Protein AF-A0A3M1PL22-F1 (afdb_monomer_lite)

Structure (mmCIF, N/CA/C/O backbone):
data_AF-A0A3M1PL22-F1
#
_entry.id   AF-A0A3M1PL22-F1
#
loop_
_atom_site.group_PDB
_atom_site.id
_atom_site.type_symbol
_atom_site.label_atom_id
_atom_site.label_alt_id
_atom_site.label_comp_id
_atom_site.label_asym_id
_atom_site.label_entity_id
_atom_site.label_seq_id
_atom_site.pdbx_PDB_ins_code
_atom_site.Cartn_x
_atom_site.Cartn_y
_atom_site.Cartn_z
_atom_site.occupancy
_atom_site.B_iso_or_equiv
_atom_site.auth_seq_id
_atom_site.auth_comp_id
_atom_site.auth_asym_id
_atom_site.auth_atom_id
_atom_site.pdbx_PDB_model_num
ATOM 1 N N . MET A 1 1 ? 8.483 6.549 -5.982 1.00 61.88 1 MET A N 1
ATOM 2 C CA . MET A 1 1 ? 7.808 7.673 -5.264 1.00 61.88 1 MET A CA 1
ATOM 3 C C . MET A 1 1 ? 6.467 7.916 -5.950 1.00 61.88 1 MET A C 1
ATOM 5 O O . MET A 1 1 ? 6.370 7.617 -7.126 1.00 61.88 1 MET A O 1
ATOM 9 N N . PHE A 1 2 ? 5.425 8.411 -5.292 1.00 72.69 2 PHE A N 1
ATOM 10 C CA . PHE A 1 2 ? 4.145 8.693 -5.959 1.00 72.69 2 PHE A CA 1
ATOM 11 C C . PHE A 1 2 ? 3.483 9.915 -5.328 1.00 72.69 2 PHE A C 1
ATOM 13 O O . PHE A 1 2 ? 3.839 10.319 -4.219 1.00 72.69 2 PHE A O 1
ATOM 20 N N . PHE A 1 3 ? 2.551 10.507 -6.063 1.00 75.19 3 PHE A N 1
ATOM 21 C CA . PHE A 1 3 ? 1.825 11.698 -5.653 1.00 75.19 3 PHE A CA 1
ATOM 22 C C . PHE A 1 3 ? 0.330 11.452 -5.827 1.00 75.19 3 PHE A C 1
ATOM 24 O O . PHE A 1 3 ? -0.098 11.018 -6.896 1.00 75.19 3 PHE A O 1
ATOM 31 N N . ILE A 1 4 ? -0.455 11.739 -4.789 1.00 80.56 4 ILE A N 1
ATOM 32 C CA . ILE A 1 4 ? -1.914 11.811 -4.900 1.00 80.56 4 ILE A CA 1
ATOM 33 C C . ILE A 1 4 ? -2.276 13.201 -5.413 1.00 80.56 4 ILE A C 1
ATOM 35 O O . ILE A 1 4 ? -1.816 14.215 -4.877 1.00 80.56 4 ILE A O 1
ATOM 39 N N . GLU A 1 5 ? -3.063 13.239 -6.482 1.00 82.69 5 GLU A N 1
ATOM 40 C CA . GLU A 1 5 ? -3.563 14.474 -7.088 1.00 82.69 5 GLU A CA 1
ATOM 41 C C . GLU A 1 5 ? -4.897 14.855 -6.436 1.00 82.69 5 GLU A C 1
ATOM 43 O O . GLU A 1 5 ? -5.078 15.994 -5.993 1.00 82.69 5 GLU A O 1
ATOM 48 N N . LYS A 1 6 ? -5.789 13.871 -6.299 1.00 89.31 6 LYS A N 1
ATOM 49 C CA . LYS A 1 6 ? -7.115 14.019 -5.706 1.00 89.31 6 LYS A CA 1
ATOM 50 C C . LYS A 1 6 ? -7.509 12.730 -4.999 1.00 89.31 6 LYS A C 1
ATOM 52 O O . LYS A 1 6 ? -7.192 11.636 -5.449 1.00 89.31 6 LYS A O 1
ATOM 57 N N . ALA A 1 7 ? -8.217 12.855 -3.887 1.00 90.81 7 ALA A N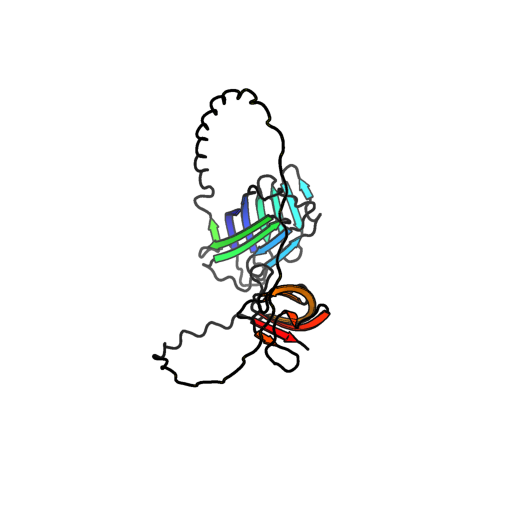 1
ATOM 58 C CA . ALA A 1 7 ? -8.859 11.719 -3.254 1.00 90.81 7 ALA A CA 1
ATOM 59 C C . ALA A 1 7 ? -10.174 12.134 -2.602 1.00 90.81 7 ALA A C 1
ATOM 61 O O . ALA A 1 7 ? -10.363 13.277 -2.173 1.00 90.81 7 ALA A O 1
ATOM 62 N N . ARG A 1 8 ? -11.087 11.177 -2.496 1.00 91.44 8 ARG A N 1
ATOM 63 C CA . ARG A 1 8 ? -12.372 11.340 -1.834 1.00 91.44 8 ARG A CA 1
ATOM 64 C C . ARG A 1 8 ? -12.710 10.090 -1.044 1.00 91.44 8 ARG A C 1
ATOM 66 O O . ARG A 1 8 ? -12.482 8.980 -1.507 1.00 91.44 8 ARG A O 1
ATOM 73 N N . VAL A 1 9 ? -13.315 10.276 0.118 1.00 88.50 9 VAL A N 1
ATOM 74 C CA . VAL A 1 9 ? -13.939 9.220 0.904 1.00 88.50 9 VAL A CA 1
ATOM 75 C C . VAL A 1 9 ? -15.340 9.662 1.301 1.00 88.50 9 VAL A C 1
ATOM 77 O O . VAL A 1 9 ? -15.554 10.802 1.710 1.00 88.50 9 VAL A O 1
ATOM 80 N N . GLU A 1 10 ? -16.312 8.767 1.174 1.00 86.12 10 GLU A N 1
ATOM 81 C CA . GLU A 1 10 ? -17.653 8.978 1.705 1.00 86.12 10 GLU A CA 1
ATOM 82 C C . GLU A 1 10 ? -17.987 7.876 2.693 1.00 86.12 10 GLU A C 1
ATOM 84 O O . GLU A 1 10 ? -18.031 6.692 2.358 1.00 86.12 10 GLU A O 1
ATOM 89 N N . LEU A 1 11 ? -18.213 8.299 3.932 1.00 77.81 11 LEU A N 1
ATOM 90 C CA . LEU A 1 11 ? -18.501 7.430 5.057 1.00 77.81 11 LEU A CA 1
ATOM 91 C C . LEU A 1 11 ? -19.997 7.519 5.353 1.00 77.81 11 LEU A C 1
ATOM 93 O O . LEU A 1 11 ? -20.403 8.204 6.296 1.00 77.81 11 LEU A O 1
ATOM 97 N N . ASP A 1 12 ? -20.827 6.874 4.530 1.00 71.69 12 ASP A N 1
ATOM 98 C CA . ASP A 1 12 ? -22.222 6.682 4.918 1.00 71.69 12 ASP A CA 1
ATOM 99 C C . ASP A 1 12 ? -22.269 5.709 6.106 1.00 71.69 12 ASP A C 1
ATOM 101 O O . ASP A 1 12 ? -21.659 4.632 6.104 1.00 71.69 12 ASP A O 1
ATOM 105 N N . ARG A 1 13 ? -22.910 6.147 7.191 1.00 60.84 13 ARG A N 1
ATOM 106 C CA . ARG A 1 13 ? -22.974 5.387 8.446 1.00 60.84 13 ARG A CA 1
ATOM 107 C C . ARG A 1 13 ? -24.087 4.352 8.428 1.00 60.84 13 ARG A C 1
ATOM 109 O O . ARG A 1 13 ? -24.073 3.459 9.274 1.00 60.84 13 ARG A O 1
ATOM 116 N N . ASP A 1 14 ? -24.992 4.443 7.463 1.00 55.28 14 ASP A N 1
ATOM 117 C CA . ASP A 1 14 ? -26.066 3.491 7.287 1.00 55.28 14 ASP A CA 1
ATOM 118 C C . ASP A 1 14 ? -25.716 2.546 6.117 1.00 55.28 14 ASP A C 1
ATOM 120 O O . ASP A 1 14 ? -25.502 2.967 4.989 1.00 55.28 14 ASP A O 1
ATOM 124 N N . LEU A 1 15 ? -25.662 1.239 6.404 1.00 56.22 15 LEU A N 1
ATOM 125 C CA . LEU A 1 15 ? -25.757 0.117 5.445 1.00 56.22 15 LEU A CA 1
ATOM 126 C C . LEU A 1 15 ? -24.521 -0.354 4.650 1.00 56.22 15 LEU A C 1
ATOM 128 O O . LEU A 1 15 ? -24.644 -1.362 3.961 1.00 56.22 15 LEU A O 1
ATOM 132 N N . GLY A 1 16 ? -23.329 0.218 4.831 1.00 60.47 16 GLY A N 1
ATOM 133 C CA . GLY A 1 16 ? -22.121 -0.308 4.167 1.00 60.47 16 GLY A CA 1
ATOM 134 C C . GLY A 1 16 ? -21.950 0.152 2.717 1.00 60.47 16 GLY A C 1
ATOM 135 O O . GLY A 1 16 ? -21.226 -0.484 1.965 1.00 60.47 16 GLY A O 1
ATOM 136 N N . ASP A 1 17 ? -22.560 1.279 2.349 1.00 71.62 17 ASP A N 1
ATOM 137 C CA . ASP A 1 17 ? -22.399 1.939 1.043 1.00 71.62 17 ASP A CA 1
ATOM 138 C C . ASP A 1 17 ? -21.204 2.918 1.035 1.00 71.62 17 ASP A C 1
ATOM 140 O O . ASP A 1 17 ? -21.203 3.943 0.348 1.00 71.62 17 ASP A O 1
ATOM 144 N N . GLN A 1 18 ? -20.172 2.647 1.841 1.00 85.75 18 GLN A N 1
ATOM 145 C CA . GLN A 1 18 ? -19.013 3.535 1.928 1.00 85.75 18 GLN A CA 1
ATOM 146 C C . GLN A 1 18 ? -18.162 3.399 0.675 1.00 85.75 18 GLN A C 1
ATOM 148 O O . GLN A 1 18 ? -18.034 2.309 0.107 1.00 85.75 18 GLN A O 1
ATOM 153 N N . ARG A 1 19 ? -17.559 4.512 0.258 1.00 90.69 19 ARG A N 1
ATOM 154 C CA . ARG A 1 19 ? -16.733 4.548 -0.946 1.00 90.69 19 ARG A CA 1
ATOM 155 C C . ARG A 1 19 ? -15.476 5.370 -0.779 1.00 90.69 19 ARG A C 1
ATOM 157 O O . ARG A 1 19 ? -15.451 6.325 -0.002 1.00 90.69 19 ARG A O 1
ATOM 164 N N . PHE A 1 20 ? -14.468 5.029 -1.566 1.00 92.56 20 PHE A N 1
ATOM 165 C CA . PHE A 1 20 ? -13.296 5.859 -1.764 1.00 92.56 20 PHE A CA 1
ATOM 166 C C . PHE A 1 20 ? -12.948 5.949 -3.248 1.00 92.56 20 PHE A C 1
ATOM 168 O O . PHE A 1 20 ? -13.216 5.035 -4.024 1.00 92.56 20 PHE A O 1
ATOM 175 N N . GLU A 1 21 ? -12.330 7.061 -3.609 1.00 95.69 21 GLU A N 1
ATOM 176 C CA . GLU A 1 21 ? -11.803 7.363 -4.933 1.00 95.69 21 GLU A CA 1
ATOM 177 C C . GLU A 1 21 ? -10.419 7.973 -4.717 1.00 95.69 21 GLU A C 1
ATOM 179 O O . GLU A 1 21 ? -10.276 8.918 -3.934 1.00 95.69 21 GLU A O 1
ATOM 184 N N . VAL A 1 22 ? -9.391 7.418 -5.351 1.00 94.62 22 VAL A N 1
ATOM 185 C CA . VAL A 1 22 ? -8.021 7.935 -5.266 1.00 94.62 22 VAL A CA 1
ATOM 186 C C . VAL A 1 22 ? -7.454 8.070 -6.669 1.00 94.62 22 VAL A C 1
ATOM 188 O O . VAL A 1 22 ? -7.311 7.083 -7.386 1.00 94.62 22 VAL A O 1
ATOM 191 N N . GLU A 1 23 ? -7.080 9.293 -7.024 1.00 94.44 23 GLU A N 1
ATOM 192 C CA . GLU A 1 23 ? -6.396 9.637 -8.264 1.00 94.44 23 GLU A CA 1
ATOM 193 C C . GLU A 1 23 ? -4.970 10.094 -7.954 1.00 94.44 23 GLU A C 1
ATOM 195 O O . GLU A 1 23 ? -4.716 10.932 -7.075 1.00 94.44 23 GLU A O 1
ATOM 200 N N . GLY A 1 24 ? -4.010 9.573 -8.705 1.00 90.44 24 GLY A N 1
ATOM 201 C CA . GLY A 1 24 ? -2.622 9.940 -8.503 1.00 90.44 24 GLY A CA 1
ATOM 202 C C . GLY A 1 24 ? -1.718 9.560 -9.652 1.00 90.44 24 GLY A C 1
ATOM 203 O O . GLY A 1 24 ? -2.146 9.149 -10.731 1.00 90.44 24 GLY A O 1
ATOM 204 N N . ARG A 1 25 ? -0.422 9.713 -9.404 1.00 85.75 25 ARG A N 1
ATOM 205 C CA . ARG A 1 25 ? 0.626 9.352 -10.344 1.00 85.75 25 ARG A CA 1
ATOM 206 C C . ARG A 1 25 ? 1.774 8.642 -9.650 1.00 85.75 25 ARG A C 1
ATOM 208 O O . ARG A 1 25 ? 2.371 9.161 -8.705 1.00 85.75 25 ARG A O 1
ATOM 215 N N . PHE A 1 26 ? 2.140 7.498 -10.203 1.00 79.62 26 PHE A N 1
ATOM 216 C CA . PHE A 1 26 ? 3.387 6.804 -9.947 1.00 79.62 26 PHE A CA 1
ATOM 217 C C . PHE A 1 26 ? 4.563 7.556 -10.572 1.00 79.62 26 PHE A C 1
ATOM 219 O O . PHE A 1 26 ? 4.579 7.833 -11.771 1.00 79.62 26 PHE A O 1
ATOM 226 N N . VAL A 1 27 ? 5.575 7.867 -9.767 1.00 72.06 27 VAL A N 1
ATOM 227 C CA . VAL A 1 27 ? 6.875 8.325 -10.261 1.00 72.06 27 VAL A CA 1
ATOM 228 C C . VAL A 1 27 ? 7.794 7.124 -10.310 1.00 72.06 27 VAL A C 1
ATOM 230 O O . VAL A 1 27 ? 8.379 6.724 -9.300 1.00 72.06 27 VAL A O 1
ATOM 233 N N . LEU A 1 28 ? 7.868 6.568 -11.516 1.00 64.56 28 LEU A N 1
ATOM 234 C CA . LEU A 1 28 ? 8.819 5.541 -11.910 1.00 64.56 28 LEU A CA 1
ATOM 235 C C . LEU A 1 28 ? 10.211 6.180 -11.835 1.00 64.56 28 LEU A C 1
ATOM 237 O O . LEU A 1 28 ? 10.563 7.036 -12.651 1.00 64.56 28 LEU A O 1
ATOM 241 N N . ASP A 1 29 ? 10.954 5.868 -10.779 1.00 62.12 29 ASP A N 1
ATOM 242 C CA . ASP A 1 29 ? 12.348 6.282 -10.661 1.00 62.12 29 ASP A CA 1
ATOM 243 C C . ASP A 1 29 ? 13.257 5.295 -11.412 1.00 62.12 29 ASP A C 1
ATOM 245 O O . ASP A 1 29 ? 12.794 4.358 -12.058 1.00 62.12 29 ASP A O 1
ATOM 249 N N . GLY A 1 30 ? 14.572 5.516 -11.372 1.00 58.16 30 GLY A N 1
ATOM 250 C CA . GLY A 1 30 ? 15.522 4.681 -12.112 1.00 58.16 30 GLY A CA 1
ATOM 251 C C . GLY A 1 30 ? 15.606 3.218 -11.655 1.00 58.16 30 GLY A C 1
ATOM 252 O O . GLY A 1 30 ? 16.324 2.455 -12.297 1.00 58.16 30 GLY A O 1
ATOM 253 N N . ALA A 1 31 ? 14.940 2.836 -10.558 1.00 56.75 31 ALA A N 1
ATOM 254 C CA . ALA A 1 31 ? 14.865 1.457 -10.082 1.00 56.75 31 ALA A CA 1
ATOM 255 C C . ALA A 1 31 ? 13.589 0.726 -10.535 1.00 56.75 31 ALA A C 1
ATOM 257 O O . ALA A 1 31 ? 13.541 -0.497 -10.412 1.00 56.75 31 ALA A O 1
ATOM 258 N N . SER A 1 32 ? 12.602 1.452 -11.071 1.00 66.00 32 SER A N 1
ATOM 259 C CA . SER A 1 32 ? 11.395 0.870 -11.660 1.00 66.00 32 SER A CA 1
ATOM 260 C C . SER A 1 32 ? 11.717 0.215 -13.005 1.00 66.00 32 SER A C 1
ATOM 262 O O . SER A 1 32 ? 12.410 0.794 -13.848 1.00 66.00 32 SER A O 1
ATOM 264 N N . ASP A 1 33 ? 11.207 -0.993 -13.226 1.00 67.38 33 ASP A N 1
ATOM 265 C CA . ASP A 1 33 ? 11.192 -1.675 -14.526 1.00 67.38 33 ASP A CA 1
ATOM 266 C C . ASP A 1 33 ? 9.921 -1.375 -15.340 1.00 67.38 33 ASP A C 1
ATOM 268 O O . ASP A 1 33 ? 9.772 -1.855 -16.469 1.00 67.38 33 ASP A O 1
ATOM 272 N N . GLY A 1 34 ? 9.082 -0.472 -14.828 1.00 71.56 34 GLY A N 1
ATOM 273 C CA . GLY A 1 34 ? 7.916 0.087 -15.490 1.00 71.56 34 GLY A CA 1
ATOM 274 C C . GLY A 1 34 ? 6.612 -0.611 -15.115 1.00 71.56 34 GLY A C 1
ATOM 275 O O . GLY A 1 34 ? 6.575 -1.725 -14.618 1.00 71.56 34 GLY A O 1
ATOM 276 N N . VAL A 1 35 ? 5.497 0.050 -15.422 1.00 76.38 35 VAL A N 1
ATOM 277 C CA . VAL A 1 35 ? 4.151 -0.443 -15.103 1.00 76.38 35 VAL A CA 1
ATOM 278 C C . VAL A 1 35 ? 3.791 -1.655 -15.977 1.00 76.38 35 VAL A C 1
ATOM 280 O O . VAL A 1 35 ? 3.496 -1.490 -17.165 1.00 76.38 35 VAL A O 1
ATOM 283 N N . ASN A 1 36 ? 3.760 -2.866 -15.403 1.00 82.94 36 ASN A N 1
ATOM 284 C CA . ASN A 1 36 ? 3.428 -4.110 -16.115 1.00 82.94 36 ASN A CA 1
ATOM 285 C C . ASN A 1 36 ? 2.254 -4.884 -15.481 1.00 82.94 36 ASN A C 1
ATOM 287 O O . ASN A 1 36 ? 2.287 -6.097 -15.271 1.00 82.94 36 ASN A O 1
ATOM 291 N N . VAL A 1 37 ? 1.139 -4.184 -15.275 1.00 85.00 37 VAL A N 1
ATOM 292 C CA . VAL A 1 37 ? -0.081 -4.702 -14.619 1.00 85.00 37 VAL A CA 1
ATOM 293 C C . VAL A 1 37 ? -0.741 -5.904 -15.315 1.00 85.00 37 VAL A C 1
ATOM 295 O O . VAL A 1 37 ? -1.569 -6.589 -14.722 1.00 85.00 37 VAL A O 1
ATOM 298 N N . LEU A 1 38 ? -0.383 -6.200 -16.570 1.00 85.56 38 LEU A N 1
ATOM 299 C CA . LEU A 1 38 ? -0.866 -7.400 -17.265 1.00 85.56 38 LEU A CA 1
ATOM 300 C C . LEU A 1 38 ? -0.213 -8.686 -16.747 1.00 85.56 38 LEU A C 1
ATOM 302 O O . LEU A 1 38 ? -0.830 -9.747 -16.803 1.00 85.56 38 LEU A O 1
ATOM 306 N N . ASN A 1 39 ? 1.034 -8.608 -16.279 1.00 84.62 39 ASN A N 1
ATOM 307 C CA . ASN A 1 39 ? 1.825 -9.775 -15.875 1.00 84.62 39 ASN A CA 1
ATOM 308 C C . ASN A 1 39 ? 2.203 -9.758 -14.394 1.00 84.62 39 ASN A C 1
ATOM 310 O O . ASN A 1 39 ? 2.774 -10.728 -13.898 1.00 84.62 39 ASN A O 1
ATOM 314 N N . GLU A 1 40 ? 1.883 -8.676 -13.699 1.00 85.19 40 GLU A N 1
ATOM 315 C CA . GLU A 1 40 ? 2.237 -8.470 -12.307 1.00 85.19 40 GLU A CA 1
ATOM 316 C C . GLU A 1 40 ? 1.004 -8.454 -11.418 1.00 85.19 40 GLU A C 1
ATOM 318 O O . GLU A 1 40 ? -0.110 -8.156 -11.845 1.00 85.19 40 GLU A O 1
ATOM 323 N N . GLU A 1 41 ? 1.223 -8.810 -10.159 1.00 88.50 41 GLU A N 1
ATOM 324 C CA . GLU A 1 41 ? 0.219 -8.648 -9.123 1.00 88.50 41 GLU A CA 1
ATOM 325 C C . GLU A 1 41 ? 0.102 -7.167 -8.760 1.00 88.50 41 GLU A C 1
ATOM 327 O O . GLU A 1 41 ? 1.115 -6.495 -8.538 1.00 88.50 41 GLU A O 1
ATOM 332 N N . VAL A 1 42 ? -1.135 -6.680 -8.662 1.00 90.19 42 VAL A N 1
ATOM 333 C CA . VAL A 1 42 ? -1.435 -5.333 -8.178 1.00 90.19 42 VAL A CA 1
ATOM 334 C C . VAL A 1 42 ? -2.069 -5.436 -6.800 1.00 90.19 42 VAL A C 1
ATOM 336 O O . VAL A 1 42 ? -3.101 -6.079 -6.629 1.00 90.19 42 VAL A O 1
ATOM 339 N N . THR A 1 43 ? -1.449 -4.817 -5.800 1.00 88.56 43 THR A N 1
ATOM 340 C CA . THR A 1 43 ? -1.990 -4.733 -4.439 1.00 88.56 43 THR A CA 1
ATOM 341 C C . THR A 1 43 ? -2.390 -3.300 -4.136 1.00 88.56 43 THR A C 1
ATOM 343 O O . THR A 1 43 ? -1.597 -2.378 -4.316 1.00 88.56 43 THR A O 1
ATOM 346 N N . ILE A 1 44 ? -3.614 -3.128 -3.653 1.00 90.38 44 ILE A N 1
ATOM 347 C CA . ILE A 1 44 ? -4.174 -1.851 -3.223 1.00 90.38 44 ILE A CA 1
ATOM 348 C C . ILE A 1 44 ? -4.479 -1.957 -1.738 1.00 90.38 44 ILE A C 1
ATOM 350 O O . ILE A 1 44 ? -5.142 -2.903 -1.309 1.00 90.38 44 ILE A O 1
ATOM 354 N N . VAL A 1 45 ? -4.026 -0.972 -0.972 1.00 86.94 45 VAL A N 1
ATOM 355 C CA . VAL A 1 45 ? -4.376 -0.810 0.439 1.00 86.94 45 VAL A CA 1
ATOM 356 C C . VAL A 1 45 ? -4.967 0.578 0.631 1.00 86.94 45 VAL A C 1
ATOM 358 O O . VAL A 1 45 ? -4.351 1.566 0.240 1.00 86.94 45 VAL A O 1
ATOM 361 N N . PHE A 1 46 ? -6.144 0.653 1.243 1.00 84.31 46 PHE A N 1
ATOM 362 C CA . PHE A 1 46 ? -6.788 1.898 1.661 1.00 84.31 46 PHE A CA 1
ATOM 363 C C . PHE A 1 46 ? -7.338 1.693 3.075 1.00 84.31 46 PHE A C 1
ATOM 365 O O . PHE A 1 46 ? -8.384 1.079 3.240 1.00 84.31 46 PHE A O 1
ATOM 372 N N . ASP A 1 47 ? -6.578 2.119 4.087 1.00 74.56 47 ASP A N 1
ATOM 373 C CA . ASP A 1 47 ? -6.867 2.009 5.533 1.00 74.56 47 ASP A CA 1
ATOM 374 C C . ASP A 1 47 ? -7.857 0.893 5.945 1.00 74.56 47 ASP A C 1
ATOM 376 O O . ASP A 1 47 ? -9.057 1.104 6.131 1.00 74.56 47 ASP A O 1
ATOM 380 N N . GLY A 1 48 ? -7.340 -0.335 6.058 1.00 71.12 48 GLY A N 1
ATOM 381 C CA . GLY A 1 48 ? -8.109 -1.528 6.434 1.00 71.12 48 GLY A CA 1
ATOM 382 C C . GLY A 1 48 ? -8.791 -2.257 5.269 1.00 71.12 48 GLY A C 1
ATOM 383 O O . GLY A 1 48 ? -9.116 -3.437 5.410 1.00 71.12 48 GLY A O 1
ATOM 384 N N . PHE A 1 49 ? -8.955 -1.614 4.111 1.00 81.50 49 PHE A N 1
ATOM 385 C CA . PHE A 1 49 ? -9.304 -2.281 2.859 1.00 81.50 49 PHE A CA 1
ATOM 386 C C . PHE A 1 49 ? -8.042 -2.755 2.133 1.00 81.50 49 PHE A C 1
ATOM 388 O O . PHE A 1 49 ? -7.108 -1.979 1.935 1.00 81.50 49 PHE A O 1
ATOM 395 N N . THR A 1 50 ? -8.052 -4.013 1.688 1.00 84.81 50 THR A N 1
ATOM 396 C CA . THR A 1 50 ? -6.991 -4.597 0.863 1.00 84.81 50 THR A CA 1
ATOM 397 C C . THR A 1 50 ? -7.605 -5.324 -0.322 1.00 84.81 50 THR A C 1
ATOM 399 O O . THR A 1 50 ? -8.456 -6.200 -0.143 1.00 84.81 50 THR A O 1
ATOM 402 N N . ALA A 1 51 ? -7.119 -5.022 -1.521 1.00 86.31 51 ALA A N 1
ATOM 403 C CA . ALA A 1 51 ? -7.412 -5.783 -2.725 1.00 86.31 51 ALA A CA 1
ATOM 404 C C . ALA A 1 51 ? -6.116 -6.282 -3.363 1.00 86.31 51 ALA A C 1
ATOM 406 O O . ALA A 1 51 ? -5.137 -5.544 -3.465 1.00 86.31 51 ALA A O 1
ATOM 407 N N . VAL A 1 52 ? -6.125 -7.544 -3.791 1.00 87.81 52 VAL A N 1
ATOM 408 C CA . VAL A 1 52 ? -5.018 -8.174 -4.514 1.00 87.81 52 VAL A CA 1
ATOM 409 C C . VAL A 1 52 ? -5.556 -8.652 -5.852 1.00 87.81 52 VAL A C 1
ATOM 411 O O . VAL A 1 52 ? -6.409 -9.539 -5.906 1.00 87.81 52 VAL A O 1
ATOM 414 N N . LEU A 1 53 ? -5.064 -8.043 -6.922 1.00 85.69 53 LEU A N 1
ATOM 415 C CA . LEU A 1 53 ? -5.396 -8.376 -8.295 1.00 85.69 53 LEU A CA 1
ATOM 416 C C . LEU A 1 53 ? -4.266 -9.236 -8.868 1.00 85.69 53 LEU A C 1
ATOM 418 O O . LEU A 1 53 ? -3.152 -8.733 -9.040 1.00 85.69 53 LEU A O 1
ATOM 422 N N . PRO A 1 54 ? -4.503 -10.531 -9.144 1.00 85.38 54 PRO A N 1
ATOM 423 C CA . PRO A 1 54 ? -3.480 -11.390 -9.724 1.00 85.38 54 PRO A CA 1
ATOM 424 C C . PRO A 1 54 ? -3.110 -10.949 -11.153 1.00 85.38 54 PRO A C 1
ATOM 426 O O . PRO A 1 54 ? -3.897 -10.259 -11.813 1.00 85.38 54 PRO A O 1
ATOM 429 N N . PRO A 1 55 ? -1.961 -11.408 -11.680 1.00 87.38 55 PRO A N 1
ATOM 430 C CA . PRO A 1 55 ? -1.603 -11.219 -13.082 1.00 87.38 55 PRO A CA 1
ATOM 431 C C . PRO A 1 55 ? -2.747 -11.592 -14.033 1.00 87.38 55 PRO A C 1
ATOM 433 O O . PRO A 1 55 ? -3.394 -12.629 -13.868 1.00 87.38 55 PRO A O 1
ATOM 436 N N . GLY A 1 56 ? -2.984 -10.752 -15.040 1.00 86.56 56 GLY A N 1
ATOM 437 C CA . GLY A 1 56 ? -4.062 -10.927 -16.015 1.00 86.56 56 GLY A CA 1
ATOM 438 C C . GLY A 1 56 ? -5.434 -10.407 -15.574 1.00 86.56 56 GLY A C 1
ATOM 439 O O . GLY A 1 56 ? -6.399 -10.606 -16.307 1.00 86.56 56 GLY A O 1
ATOM 440 N N . SER A 1 57 ? -5.535 -9.735 -14.420 1.00 89.81 57 SER A N 1
ATOM 441 C CA . SER A 1 57 ? -6.784 -9.078 -13.989 1.00 89.81 57 SER A CA 1
ATOM 442 C C . SER A 1 57 ? -7.144 -7.859 -14.842 1.00 89.81 57 SER A C 1
ATOM 444 O O . SER A 1 57 ? -8.314 -7.506 -14.941 1.00 89.81 57 SER A O 1
ATOM 446 N N . PHE A 1 58 ? -6.151 -7.225 -15.468 1.00 92.00 58 PHE A N 1
ATOM 447 C CA . PHE A 1 58 ? -6.337 -6.019 -16.266 1.00 92.00 58 PHE A CA 1
ATOM 448 C C . PHE A 1 58 ? -6.556 -6.339 -17.742 1.00 92.00 58 PHE A C 1
ATOM 450 O O . PHE A 1 58 ? -5.879 -7.186 -18.331 1.00 92.00 58 PHE A O 1
ATOM 457 N N . GLN A 1 59 ? -7.459 -5.587 -18.356 1.00 90.69 59 GLN A N 1
ATOM 458 C CA . GLN A 1 59 ? -7.603 -5.487 -19.800 1.00 90.69 59 GLN A CA 1
ATOM 459 C C . GLN A 1 59 ? -6.873 -4.232 -20.277 1.00 90.69 59 GLN A C 1
ATOM 461 O O . GLN A 1 59 ? -6.770 -3.250 -19.550 1.00 90.69 59 GLN A O 1
ATOM 466 N N . ARG A 1 60 ? -6.315 -4.270 -21.487 1.00 87.62 60 ARG A N 1
ATOM 467 C CA . ARG A 1 60 ? -5.646 -3.109 -22.079 1.00 87.62 60 ARG A CA 1
ATOM 468 C C . ARG A 1 60 ? -6.577 -2.442 -23.083 1.00 87.62 60 ARG A C 1
ATOM 470 O O . ARG A 1 60 ? -6.965 -3.104 -24.046 1.00 87.62 60 ARG A O 1
ATOM 477 N N . ASP A 1 61 ? -6.816 -1.150 -22.901 1.00 85.62 61 ASP A N 1
ATOM 478 C CA . ASP A 1 61 ? -7.478 -0.274 -23.864 1.00 85.62 61 ASP A CA 1
ATOM 479 C C . ASP A 1 61 ? -6.534 0.884 -24.234 1.00 85.62 61 ASP A C 1
ATOM 481 O O . ASP A 1 61 ? -6.210 1.745 -23.420 1.00 85.62 61 ASP A O 1
ATOM 485 N N . ASP A 1 62 ? -5.999 0.860 -25.457 1.00 83.56 62 ASP A N 1
ATOM 486 C CA . ASP A 1 62 ? -4.988 1.804 -25.955 1.00 83.56 62 ASP A CA 1
ATOM 487 C C . ASP A 1 62 ? -3.758 2.008 -25.024 1.00 83.56 62 ASP A C 1
ATOM 489 O O . ASP A 1 62 ? -2.806 1.202 -25.021 1.00 83.56 62 ASP A O 1
ATOM 493 N N . GLU A 1 63 ? -3.747 3.119 -24.277 1.00 82.94 63 GLU A N 1
ATOM 494 C CA . GLU A 1 63 ? -2.695 3.561 -23.343 1.00 82.94 63 GLU A CA 1
ATOM 495 C C . GLU A 1 63 ? -3.065 3.354 -21.862 1.00 82.94 63 GLU A C 1
ATOM 497 O O . GLU A 1 63 ? -2.313 3.771 -20.972 1.00 82.94 63 GLU A O 1
ATOM 502 N N . GLU A 1 64 ? -4.218 2.744 -21.604 1.00 90.06 64 GLU A N 1
ATOM 503 C CA . GLU A 1 64 ? -4.791 2.509 -20.286 1.00 90.06 64 GLU A CA 1
ATOM 504 C C . GLU A 1 64 ? -4.987 1.010 -20.041 1.00 90.06 64 GLU A C 1
ATOM 506 O O . GLU A 1 64 ? -5.251 0.214 -20.946 1.00 90.06 64 GLU A O 1
ATOM 511 N N . PHE A 1 65 ? -4.790 0.615 -18.794 1.00 92.12 65 PHE A N 1
ATOM 512 C CA . PHE A 1 65 ? -5.090 -0.709 -18.293 1.00 92.12 65 PHE A CA 1
ATOM 513 C C . PHE A 1 65 ? -6.218 -0.582 -17.291 1.00 92.12 65 PHE A C 1
ATOM 515 O O . PHE A 1 65 ? -6.103 0.188 -16.339 1.00 92.12 65 PHE A O 1
ATOM 522 N N . GLU A 1 66 ? -7.269 -1.358 -17.492 1.00 93.94 66 GLU A N 1
ATOM 523 C CA . GLU A 1 66 ? -8.498 -1.259 -16.726 1.00 93.94 66 GLU A CA 1
ATOM 524 C C . GLU A 1 66 ? -8.845 -2.608 -16.102 1.00 93.94 66 GLU A C 1
ATOM 526 O O . GLU A 1 66 ? -8.779 -3.666 -16.737 1.00 93.94 66 GLU A O 1
ATOM 531 N N . PHE A 1 67 ? -9.202 -2.554 -14.831 1.00 91.75 67 PHE A N 1
ATOM 532 C CA . PHE A 1 67 ? -9.887 -3.608 -14.113 1.00 91.75 67 PHE A CA 1
ATOM 533 C C . PHE A 1 67 ? -11.256 -3.066 -13.714 1.00 91.75 67 PHE A C 1
ATOM 535 O O . PHE A 1 67 ? -11.332 -2.025 -13.066 1.00 91.75 67 PHE A O 1
ATOM 542 N N . GLU A 1 68 ? -12.310 -3.796 -14.062 1.00 90.00 68 GLU A N 1
ATOM 543 C CA . GLU A 1 68 ? -13.680 -3.520 -13.637 1.00 90.00 68 GLU A CA 1
ATOM 544 C C . GLU A 1 68 ? -14.290 -4.831 -13.124 1.00 90.00 68 GLU A C 1
ATOM 546 O O . GLU A 1 68 ? -14.440 -5.804 -13.870 1.00 90.00 68 GLU A O 1
ATOM 551 N N . GLU A 1 69 ? -14.608 -4.897 -11.833 1.00 77.81 69 GLU A N 1
ATOM 552 C CA . GLU A 1 69 ? -15.314 -6.035 -11.240 1.00 77.81 69 GLU A CA 1
ATOM 553 C C . GLU A 1 69 ? -16.065 -5.569 -9.994 1.00 77.81 69 GLU A C 1
ATOM 555 O O . GLU A 1 69 ? -15.521 -4.845 -9.177 1.00 77.81 69 GLU A O 1
ATOM 560 N N . ASP A 1 70 ? -17.285 -6.052 -9.767 1.00 71.44 70 ASP A N 1
ATOM 561 C CA . ASP A 1 70 ? -18.017 -5.824 -8.513 1.00 71.44 70 ASP A CA 1
ATOM 562 C C . ASP A 1 70 ? -17.597 -6.823 -7.415 1.00 71.44 70 ASP A C 1
ATOM 564 O O . ASP A 1 70 ? -18.439 -7.400 -6.717 1.00 71.44 70 ASP A O 1
ATOM 568 N N . ARG A 1 71 ? -16.297 -7.105 -7.269 1.00 61.78 71 ARG A N 1
ATOM 569 C CA . ARG A 1 71 ? -15.811 -8.102 -6.304 1.00 61.78 71 ARG A CA 1
ATOM 570 C C . ARG A 1 71 ? -15.120 -7.469 -5.113 1.00 61.78 71 ARG A C 1
ATOM 572 O O . ARG A 1 71 ? -14.150 -6.734 -5.232 1.00 61.78 71 ARG A O 1
ATOM 579 N N . ASN A 1 72 ? -15.575 -7.881 -3.930 1.00 71.44 72 ASN A N 1
ATOM 580 C CA . ASN A 1 72 ? -14.935 -7.570 -2.653 1.00 71.44 72 ASN A CA 1
ATOM 581 C C . ASN A 1 72 ? -14.822 -6.063 -2.348 1.00 71.44 72 ASN A C 1
ATOM 583 O O . ASN A 1 72 ? -14.018 -5.679 -1.507 1.00 71.44 72 ASN A O 1
ATOM 587 N N . GLY A 1 73 ? -15.632 -5.234 -3.014 1.00 84.19 73 GLY A N 1
ATOM 588 C CA . GLY A 1 73 ? -15.732 -3.792 -2.800 1.00 84.19 73 GLY A CA 1
ATOM 589 C C . GLY A 1 73 ? -14.720 -2.935 -3.568 1.00 84.19 73 GLY A C 1
ATOM 590 O O . GLY A 1 73 ? -14.838 -1.715 -3.541 1.00 84.19 73 GLY A O 1
ATOM 591 N N . LEU A 1 74 ? -13.775 -3.534 -4.301 1.00 89.69 74 LEU A N 1
ATOM 592 C CA . LEU A 1 74 ? -13.095 -2.829 -5.392 1.00 89.69 74 LEU A CA 1
ATOM 593 C C . LEU A 1 74 ? -14.067 -2.764 -6.571 1.00 89.69 74 LEU A C 1
ATOM 595 O O . LEU A 1 74 ? -14.743 -3.760 -6.809 1.00 89.69 74 LEU A O 1
ATOM 599 N N . LYS A 1 75 ? -14.164 -1.629 -7.263 1.00 91.81 75 LYS A N 1
ATOM 600 C CA . LYS A 1 75 ? -15.030 -1.472 -8.443 1.00 91.81 75 LYS A CA 1
ATOM 601 C C . LYS A 1 75 ? -14.218 -1.287 -9.705 1.00 91.81 75 LYS A C 1
ATOM 603 O O . LYS A 1 75 ? -14.415 -2.017 -10.670 1.00 91.81 75 LYS A O 1
ATOM 608 N N . GLU A 1 76 ? -13.296 -0.335 -9.659 1.00 94.19 76 GLU A N 1
ATOM 609 C CA . GLU A 1 76 ? -12.532 0.077 -10.823 1.00 94.19 76 GLU A CA 1
ATOM 610 C C . GLU A 1 76 ? -11.082 0.366 -10.438 1.00 94.19 76 GLU A C 1
ATOM 612 O O . GLU A 1 76 ? -10.798 0.942 -9.382 1.00 94.19 76 GLU A O 1
ATOM 617 N N . VAL A 1 77 ? -10.159 -0.046 -11.303 1.00 94.81 77 VAL A N 1
ATOM 618 C CA . VAL A 1 77 ? -8.761 0.377 -11.256 1.00 94.81 77 VAL A CA 1
ATOM 619 C C . VAL A 1 77 ? -8.309 0.691 -12.670 1.00 94.81 77 VAL A C 1
ATOM 621 O O . VAL A 1 77 ? -8.267 -0.203 -13.514 1.00 94.81 77 VAL A O 1
ATOM 624 N N . LYS A 1 78 ? -7.909 1.937 -12.905 1.00 94.50 78 LYS A N 1
ATOM 625 C CA . LYS A 1 78 ? -7.295 2.378 -14.159 1.00 94.50 78 LYS A CA 1
ATOM 626 C C . LYS A 1 78 ? -5.853 2.745 -13.912 1.00 94.50 78 LYS A C 1
ATOM 628 O O . LYS A 1 78 ? -5.542 3.459 -12.963 1.00 94.50 78 LYS A O 1
ATOM 633 N N . ILE A 1 79 ? -4.957 2.262 -14.760 1.00 92.31 79 ILE A N 1
ATOM 634 C CA . ILE A 1 79 ? -3.529 2.566 -14.687 1.00 92.31 79 ILE A CA 1
ATOM 635 C C . ILE A 1 79 ? -3.028 2.864 -16.095 1.00 92.31 79 ILE A C 1
ATOM 637 O O . ILE A 1 79 ? -3.242 2.091 -17.023 1.00 92.31 79 ILE A O 1
ATOM 641 N N . ARG A 1 80 ? -2.319 3.976 -16.266 1.00 89.75 80 ARG A N 1
ATOM 642 C CA . ARG A 1 80 ? -1.733 4.388 -17.544 1.00 89.75 80 ARG A CA 1
ATOM 643 C C . ARG A 1 80 ? -0.227 4.182 -17.558 1.00 89.75 80 ARG A C 1
ATOM 645 O O . ARG A 1 80 ? 0.441 4.230 -16.527 1.00 89.75 80 ARG A O 1
ATOM 652 N N . LEU A 1 81 ? 0.329 4.034 -18.760 1.00 84.00 81 LEU A N 1
ATOM 653 C CA . LEU A 1 81 ? 1.774 3.853 -18.964 1.00 84.00 81 LEU A CA 1
ATOM 654 C C . LEU A 1 81 ? 2.633 5.020 -18.449 1.00 84.00 81 LEU A C 1
ATOM 656 O O . LEU A 1 81 ? 3.820 4.841 -18.200 1.00 84.00 81 LEU A O 1
ATOM 660 N N . ASP A 1 82 ? 2.058 6.212 -18.279 1.00 82.25 82 ASP A N 1
ATOM 661 C CA . ASP A 1 82 ? 2.757 7.378 -17.730 1.00 82.25 82 ASP A CA 1
ATOM 662 C C . ASP A 1 82 ? 2.609 7.525 -16.203 1.00 82.25 82 ASP A C 1
ATOM 664 O O . ASP A 1 82 ? 2.865 8.597 -15.639 1.00 82.25 82 ASP A O 1
ATOM 668 N N . GLY A 1 83 ? 2.175 6.446 -15.548 1.00 83.88 83 GLY A N 1
ATOM 669 C CA . GLY A 1 83 ? 2.066 6.309 -14.104 1.00 83.88 83 GLY A CA 1
ATOM 670 C C . GLY A 1 83 ? 0.777 6.868 -13.511 1.00 83.88 83 GLY A C 1
ATOM 671 O O . GLY A 1 83 ? 0.567 6.687 -12.316 1.00 83.88 83 GLY A O 1
ATOM 672 N N . ARG A 1 84 ? -0.089 7.545 -14.280 1.00 89.06 84 ARG A N 1
ATOM 673 C CA . ARG A 1 84 ? -1.394 7.975 -13.750 1.00 89.06 84 ARG A CA 1
ATOM 674 C C . ARG A 1 84 ? -2.243 6.769 -13.375 1.00 89.06 84 ARG A C 1
ATOM 676 O O . ARG A 1 84 ? -2.253 5.782 -14.109 1.00 89.06 84 ARG A O 1
ATOM 683 N N . PHE A 1 85 ? -2.968 6.880 -12.274 1.00 92.62 85 PHE A N 1
ATOM 684 C CA . PHE A 1 85 ? -3.897 5.857 -11.833 1.00 92.62 85 PHE A CA 1
ATOM 685 C C . PHE A 1 85 ? -5.161 6.458 -11.222 1.00 92.62 85 PHE A C 1
ATOM 687 O O . PHE A 1 85 ? -5.137 7.566 -10.682 1.00 92.62 85 PHE A O 1
ATOM 694 N N . GLU A 1 86 ? -6.225 5.671 -11.266 1.00 95.38 86 GLU A N 1
ATOM 695 C CA . GLU A 1 86 ? -7.498 5.898 -10.594 1.00 95.38 86 GLU A CA 1
ATOM 696 C C . GLU A 1 86 ? -7.910 4.589 -9.917 1.00 95.38 86 GLU A C 1
ATOM 698 O O . GLU A 1 86 ? -7.807 3.513 -10.512 1.00 95.38 86 GLU A O 1
ATOM 703 N N . VAL A 1 87 ? -8.317 4.668 -8.653 1.00 95.00 87 VAL A N 1
ATOM 704 C CA . VAL A 1 87 ? -8.798 3.525 -7.874 1.00 95.00 87 VAL A CA 1
ATOM 705 C C . VAL A 1 87 ? -10.123 3.895 -7.237 1.00 95.00 87 VAL A C 1
ATOM 707 O O . VAL A 1 87 ? -10.189 4.852 -6.463 1.00 95.00 87 VAL A O 1
ATOM 710 N N . GLU A 1 88 ? -11.147 3.091 -7.499 1.00 94.94 88 GLU A N 1
ATOM 711 C CA . GLU A 1 88 ? -12.464 3.240 -6.901 1.00 94.94 88 GLU A CA 1
ATOM 712 C C . GLU A 1 88 ? -12.871 1.989 -6.115 1.00 94.94 88 GLU A C 1
ATOM 714 O O . GLU A 1 88 ? -12.914 0.872 -6.640 1.00 94.94 88 GLU A O 1
ATOM 719 N N . GLY A 1 89 ? -13.233 2.196 -4.848 1.00 91.12 89 GLY A N 1
ATOM 720 C CA . GLY A 1 89 ? -13.877 1.196 -4.003 1.00 91.12 89 GLY A CA 1
ATOM 721 C C . GLY A 1 89 ? -15.265 1.651 -3.552 1.00 91.12 89 GLY A C 1
ATOM 722 O O . GLY A 1 89 ? -15.451 2.819 -3.216 1.00 91.12 89 GLY A O 1
ATOM 723 N N . ARG A 1 90 ? -16.245 0.744 -3.524 1.00 87.88 90 ARG A N 1
ATOM 724 C CA . ARG A 1 90 ? -17.634 0.989 -3.085 1.00 87.88 90 ARG A CA 1
ATOM 725 C C . ARG A 1 90 ? -18.205 -0.221 -2.352 1.00 87.88 90 ARG A C 1
ATOM 727 O O . ARG A 1 90 ? -17.642 -1.308 -2.420 1.00 87.88 90 ARG A O 1
ATOM 734 N N . ASP A 1 91 ? -19.357 -0.039 -1.713 1.00 81.31 91 ASP A N 1
ATOM 735 C CA . ASP A 1 91 ? -20.037 -1.073 -0.921 1.00 81.31 91 ASP A CA 1
ATOM 736 C C . ASP A 1 91 ? -19.125 -1.602 0.212 1.00 81.31 91 ASP A C 1
ATOM 738 O O . ASP A 1 91 ? -19.083 -2.796 0.526 1.00 81.31 91 ASP A O 1
ATOM 742 N N . LEU A 1 92 ? -18.316 -0.697 0.780 1.00 78.44 92 LEU A N 1
ATOM 743 C CA . LEU A 1 92 ? -17.294 -1.000 1.775 1.00 78.44 92 LEU A CA 1
ATOM 744 C C . LEU A 1 92 ? -17.769 -0.733 3.205 1.00 78.44 92 LEU A C 1
ATOM 746 O O . LEU A 1 92 ? -18.652 0.075 3.486 1.00 78.44 92 LEU A O 1
ATOM 750 N N . THR A 1 93 ? -17.088 -1.383 4.148 1.00 75.94 93 THR A N 1
ATOM 751 C CA . THR A 1 93 ? -17.148 -1.045 5.574 1.00 75.94 93 THR A CA 1
ATOM 752 C C . THR A 1 93 ? -15.764 -0.593 6.035 1.00 75.94 93 THR A C 1
ATOM 754 O O . THR A 1 93 ? -14.968 -1.393 6.519 1.00 75.94 93 THR A O 1
ATOM 757 N N . LEU A 1 94 ? -15.466 0.697 5.886 1.00 72.12 94 LEU A N 1
ATOM 758 C CA . LEU A 1 94 ? -14.214 1.338 6.301 1.00 72.12 94 LEU A CA 1
ATOM 759 C C . LEU A 1 94 ? -14.258 1.654 7.806 1.00 72.12 94 LEU A C 1
ATOM 761 O O . LEU A 1 94 ? -14.242 2.806 8.251 1.00 72.12 94 LEU A O 1
ATOM 765 N N . SER A 1 95 ? -14.389 0.604 8.622 1.00 64.56 95 SER A N 1
ATOM 766 C CA . SER A 1 95 ? -14.445 0.718 10.079 1.00 64.56 95 SER A CA 1
ATOM 767 C C . SER A 1 95 ? -13.083 1.148 10.625 1.00 64.56 95 SER A C 1
ATOM 769 O O . SER A 1 95 ? -12.184 0.326 10.771 1.00 64.56 95 SER A O 1
ATOM 771 N N . GLY A 1 96 ? -12.934 2.435 10.931 1.00 65.19 96 GLY A N 1
ATOM 772 C CA . GLY A 1 96 ? -11.668 3.010 11.399 1.00 65.19 96 GLY A CA 1
ATOM 773 C C . GLY A 1 96 ? -11.426 4.423 10.884 1.00 65.19 96 GLY A C 1
ATOM 774 O O . GLY A 1 96 ? -10.657 5.165 11.492 1.00 65.19 96 GLY A O 1
ATOM 775 N N . ILE A 1 97 ? -12.150 4.828 9.833 1.00 71.06 97 ILE A N 1
ATOM 776 C CA . ILE A 1 97 ? -11.992 6.163 9.273 1.00 71.06 97 ILE A CA 1
ATOM 777 C C . ILE A 1 97 ? -12.837 7.190 10.033 1.00 71.06 97 ILE A C 1
ATOM 779 O O . ILE A 1 97 ? -14.067 7.122 10.046 1.00 71.06 97 ILE A O 1
ATOM 783 N N . THR A 1 98 ? -12.183 8.168 10.666 1.00 75.06 98 THR A N 1
ATOM 784 C CA . THR A 1 98 ? -12.833 9.332 11.288 1.00 75.06 98 THR A CA 1
ATOM 785 C C . THR A 1 98 ? -12.357 10.639 10.670 1.00 75.06 98 THR A C 1
ATOM 787 O O . THR A 1 98 ? -11.199 10.996 10.784 1.00 75.06 98 THR A O 1
ATOM 790 N N . LEU A 1 99 ? -13.252 11.393 10.034 1.00 78.31 99 LEU A N 1
ATOM 791 C CA . LEU A 1 99 ? -12.895 12.673 9.418 1.00 78.31 99 LEU A CA 1
ATOM 792 C C . LEU A 1 99 ? -12.894 13.824 10.442 1.00 78.31 99 LEU A C 1
ATOM 794 O O . LEU A 1 99 ? -13.776 13.854 11.309 1.00 78.31 99 LEU A O 1
ATOM 798 N N . PRO A 1 100 ? -11.963 14.792 10.336 1.00 82.25 100 PRO A N 1
ATOM 799 C CA . PRO A 1 100 ? -10.830 14.838 9.406 1.00 82.25 100 PRO A CA 1
ATOM 800 C C . PRO A 1 100 ? -9.642 14.011 9.937 1.00 82.25 100 PRO A C 1
ATOM 802 O O . PRO A 1 100 ? -9.215 14.206 11.077 1.00 82.25 100 PRO A O 1
ATOM 805 N N . GLN A 1 101 ? -9.081 13.116 9.119 1.00 79.56 101 GLN A N 1
ATOM 806 C CA . GLN A 1 101 ? -7.855 12.379 9.450 1.00 79.56 101 GLN A CA 1
ATOM 807 C C . GLN A 1 101 ? -7.044 12.024 8.206 1.00 79.56 101 GLN A C 1
ATOM 809 O O . GLN A 1 101 ? -7.574 11.969 7.095 1.00 79.56 101 GLN A O 1
ATOM 814 N N . SER A 1 102 ? -5.765 11.728 8.428 1.00 83.94 102 SER A N 1
ATOM 815 C CA . SER A 1 102 ? -4.918 11.077 7.436 1.00 83.94 102 SER A CA 1
ATOM 816 C C . SER A 1 102 ? -5.281 9.602 7.294 1.00 83.94 102 SER A C 1
ATOM 818 O O . SER A 1 102 ? -5.446 8.905 8.292 1.00 83.94 102 SER A O 1
ATOM 820 N N . VAL A 1 103 ? -5.382 9.133 6.056 1.00 83.56 103 VAL A N 1
ATOM 821 C CA . VAL A 1 103 ? -5.686 7.742 5.702 1.00 83.56 103 VAL A CA 1
ATOM 822 C C . VAL A 1 103 ? -4.516 7.179 4.913 1.00 83.56 103 VAL A C 1
ATOM 824 O O . VAL A 1 103 ? -4.041 7.816 3.973 1.00 83.56 103 VAL A O 1
ATOM 827 N N . PHE A 1 104 ? -4.042 5.994 5.285 1.00 84.00 104 PHE A N 1
ATOM 828 C CA . PHE A 1 104 ? -2.959 5.340 4.562 1.00 84.00 104 PHE A CA 1
ATOM 829 C C . PHE A 1 104 ? -3.457 4.762 3.235 1.00 84.00 104 PHE A C 1
ATOM 831 O O . PHE A 1 104 ? -4.451 4.031 3.201 1.00 84.00 104 PHE A O 1
ATOM 838 N N . PHE A 1 105 ? -2.729 5.056 2.161 1.00 87.56 105 PHE A N 1
ATOM 839 C CA . PHE A 1 105 ? -2.939 4.481 0.843 1.00 87.56 105 PHE A CA 1
ATOM 840 C C . PHE A 1 105 ? -1.634 3.908 0.293 1.00 87.56 105 PHE A C 1
ATOM 842 O O . PHE A 1 105 ? -0.598 4.580 0.305 1.00 87.56 105 PHE A O 1
ATOM 849 N N . SER A 1 106 ? -1.712 2.686 -0.230 1.00 87.75 106 SER A N 1
ATOM 850 C CA . SER A 1 106 ? -0.627 2.031 -0.952 1.00 87.75 106 SER A CA 1
ATOM 851 C C . SER A 1 106 ? -1.129 1.449 -2.266 1.00 87.75 106 SER A C 1
ATOM 853 O O . SER A 1 106 ? -2.168 0.787 -2.304 1.00 87.75 106 SER A O 1
ATOM 855 N N . LEU A 1 107 ? -0.362 1.672 -3.331 1.00 89.31 107 LEU A N 1
ATOM 856 C CA . LEU A 1 107 ? -0.491 0.971 -4.601 1.00 89.31 107 LEU A C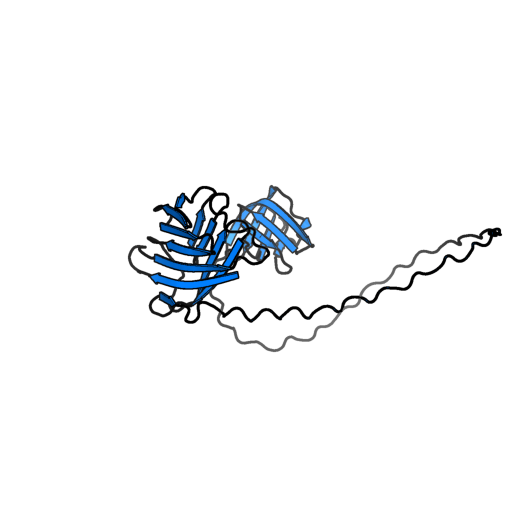A 1
ATOM 857 C C . LEU A 1 107 ? 0.844 0.294 -4.902 1.00 89.31 107 LEU A C 1
ATOM 859 O O . LEU A 1 107 ? 1.882 0.954 -5.010 1.00 89.31 107 LEU A O 1
ATOM 863 N N . ARG A 1 108 ? 0.808 -1.027 -5.056 1.00 87.19 108 ARG A N 1
ATOM 864 C CA . ARG A 1 108 ? 1.957 -1.847 -5.432 1.00 87.19 108 ARG A CA 1
ATOM 865 C C . ARG A 1 108 ? 1.667 -2.566 -6.737 1.00 87.19 108 ARG A C 1
ATOM 867 O O . ARG A 1 108 ? 0.629 -3.207 -6.851 1.00 87.19 108 ARG A O 1
ATOM 874 N N . ILE A 1 109 ? 2.590 -2.491 -7.684 1.00 86.81 109 ILE A N 1
ATOM 875 C CA . ILE A 1 109 ? 2.543 -3.174 -8.978 1.00 86.81 109 ILE A CA 1
ATOM 876 C C . ILE A 1 109 ? 3.847 -3.962 -9.072 1.00 86.81 109 ILE A C 1
ATOM 878 O O . ILE A 1 109 ? 4.908 -3.372 -9.218 1.00 86.81 109 ILE A O 1
ATOM 882 N N . GLY A 1 110 ? 3.802 -5.279 -8.864 1.00 82.50 110 GLY A N 1
ATOM 883 C CA . GLY A 1 110 ? 5.028 -6.082 -8.851 1.00 82.50 110 GLY A CA 1
ATOM 884 C C . GLY A 1 110 ? 6.042 -5.615 -7.793 1.00 82.50 110 GLY A C 1
ATOM 885 O O . GLY A 1 110 ? 5.801 -5.711 -6.589 1.00 82.50 110 GLY A O 1
ATOM 886 N N . ASN A 1 111 ? 7.216 -5.164 -8.221 1.00 77.25 111 ASN A N 1
ATOM 887 C CA . ASN A 1 111 ? 8.279 -4.583 -7.382 1.00 77.25 111 ASN A CA 1
ATOM 888 C C . ASN A 1 111 ? 8.116 -3.069 -7.132 1.00 77.25 111 ASN A C 1
ATOM 890 O O . ASN A 1 111 ? 8.756 -2.548 -6.215 1.00 77.25 111 ASN A O 1
ATOM 894 N N . ASP A 1 112 ? 7.270 -2.384 -7.896 1.00 79.88 112 ASP A N 1
ATOM 895 C CA . ASP A 1 112 ? 7.019 -0.955 -7.780 1.00 79.88 112 ASP A CA 1
ATOM 896 C C . ASP A 1 112 ? 6.011 -0.681 -6.662 1.00 79.88 112 ASP A C 1
ATOM 898 O O . ASP A 1 112 ? 4.918 -1.248 -6.630 1.00 79.88 112 ASP A O 1
ATOM 902 N N . VAL A 1 113 ? 6.359 0.207 -5.725 1.00 82.56 113 VAL A N 1
ATOM 903 C CA . VAL A 1 113 ? 5.498 0.554 -4.583 1.00 82.56 113 VAL A CA 1
ATOM 904 C C . VAL A 1 113 ? 5.405 2.067 -4.359 1.00 82.56 113 VAL A C 1
ATOM 906 O O . VAL A 1 113 ? 6.401 2.796 -4.422 1.00 82.56 113 VAL A O 1
ATOM 909 N N . GLY A 1 114 ? 4.188 2.544 -4.096 1.00 79.81 114 GLY A N 1
ATOM 910 C CA . GLY A 1 114 ? 3.900 3.906 -3.662 1.00 79.81 114 GLY A CA 1
ATOM 911 C C . GLY A 1 114 ? 3.018 3.907 -2.415 1.00 79.81 114 GLY A C 1
ATOM 912 O O . GLY A 1 114 ? 1.915 3.379 -2.470 1.00 79.81 114 GLY A O 1
ATOM 913 N N . GLU A 1 115 ? 3.496 4.512 -1.318 1.00 84.25 115 GLU A N 1
ATOM 914 C CA . GLU A 1 115 ? 2.818 4.587 -0.005 1.00 84.25 115 GLU A CA 1
ATOM 915 C C . GLU A 1 115 ? 2.752 6.002 0.598 1.00 84.25 115 GLU A C 1
ATOM 917 O O . GLU A 1 115 ? 3.772 6.693 0.708 1.00 84.25 115 GLU A O 1
ATOM 922 N N . THR A 1 116 ? 1.561 6.476 0.962 1.00 79.62 116 THR A N 1
ATOM 923 C CA . THR A 1 116 ? 1.359 7.837 1.479 1.00 79.62 116 THR A CA 1
ATOM 924 C C . THR A 1 116 ? 0.189 7.898 2.436 1.00 79.62 116 THR A C 1
ATOM 926 O O . THR A 1 116 ? -0.684 7.035 2.454 1.00 79.62 116 THR A O 1
ATOM 929 N N . GLU A 1 117 ? 0.165 8.977 3.201 1.00 84.56 117 GLU A N 1
ATOM 930 C CA . GLU A 1 117 ? -0.968 9.361 4.018 1.00 84.56 117 GLU A CA 1
ATOM 931 C C . GLU A 1 117 ? -1.737 10.481 3.314 1.00 84.56 117 GLU A C 1
ATOM 933 O O . GLU A 1 117 ? -1.172 11.521 2.976 1.00 84.56 117 GLU A O 1
ATOM 938 N N . ILE A 1 118 ? -3.032 10.269 3.097 1.00 85.19 118 ILE A N 1
ATOM 939 C CA . ILE A 1 118 ? -3.938 11.220 2.456 1.00 85.19 118 ILE A CA 1
ATOM 940 C C . ILE A 1 118 ? -4.678 11.994 3.552 1.00 85.19 118 ILE A C 1
ATOM 942 O O . ILE A 1 118 ? -5.528 11.405 4.223 1.00 85.19 118 ILE A O 1
ATOM 946 N N . PRO A 1 119 ? -4.388 13.289 3.766 1.00 85.38 119 PRO A N 1
ATOM 947 C CA . PRO A 1 119 ? -5.078 14.088 4.770 1.00 85.38 119 PRO A CA 1
ATOM 948 C C . PRO A 1 119 ? -6.451 14.521 4.248 1.00 85.38 119 PRO A C 1
ATOM 950 O O . PRO A 1 119 ? -6.550 15.444 3.440 1.00 85.38 119 PRO A O 1
ATOM 953 N N . PHE A 1 120 ? -7.516 13.877 4.722 1.00 86.75 120 PHE A N 1
ATOM 954 C CA . PHE A 1 120 ? -8.878 14.262 4.363 1.00 86.75 120 PHE A CA 1
ATOM 955 C C . PHE A 1 120 ? -9.399 15.413 5.227 1.00 86.75 120 PHE A C 1
ATOM 957 O O . PHE A 1 120 ? -9.174 15.466 6.440 1.00 86.75 120 PHE A O 1
ATOM 964 N N . ASP A 1 121 ? -10.142 16.322 4.598 1.00 88.12 121 ASP A N 1
ATOM 965 C CA . ASP A 1 121 ? -10.899 17.361 5.289 1.00 88.12 121 ASP A CA 1
ATOM 966 C C . ASP A 1 121 ? -12.189 16.817 5.943 1.00 88.12 121 ASP A C 1
ATOM 968 O O . ASP A 1 121 ? -12.454 15.613 5.978 1.00 88.12 121 ASP A O 1
ATOM 972 N N . ASN A 1 122 ? -13.005 17.713 6.510 1.00 87.25 122 ASN A N 1
ATOM 973 C CA . ASN A 1 122 ? -14.259 17.332 7.172 1.00 87.25 122 ASN A CA 1
ATOM 974 C C . ASN A 1 122 ? -15.302 16.744 6.206 1.00 87.25 122 ASN A C 1
ATOM 976 O O . ASN A 1 122 ? -16.198 16.032 6.655 1.00 87.25 122 ASN A O 1
ATOM 980 N N . ASP A 1 123 ? -15.189 17.047 4.912 1.00 88.25 123 ASP A N 1
ATOM 981 C CA . ASP A 1 123 ? -16.093 16.587 3.858 1.00 88.25 123 ASP A CA 1
ATOM 982 C C . ASP A 1 123 ? -15.558 15.323 3.159 1.00 88.25 123 ASP A C 1
ATOM 984 O O . ASP A 1 123 ? -16.135 14.865 2.169 1.00 88.25 123 ASP A O 1
ATOM 988 N N . GLY A 1 124 ? -14.456 14.755 3.666 1.00 88.50 124 GLY A N 1
ATOM 989 C CA . GLY A 1 12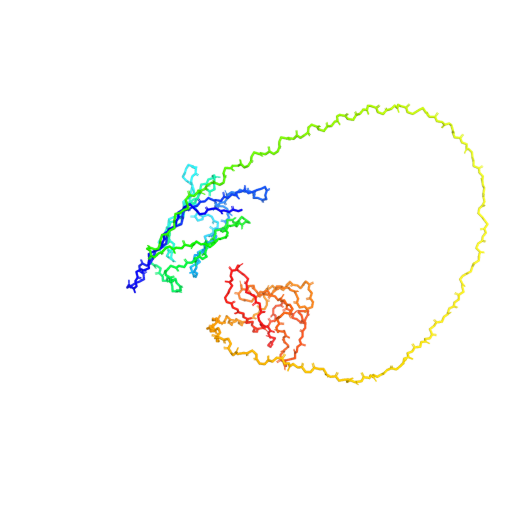4 ? -13.837 13.549 3.129 1.00 88.50 124 GLY A CA 1
ATOM 990 C C . GLY A 1 124 ? -13.115 13.801 1.815 1.00 88.50 124 GLY A C 1
ATOM 991 O O . GLY A 1 124 ? -13.030 12.903 0.983 1.00 88.50 124 GLY A O 1
ATOM 992 N N . ARG A 1 125 ? -12.623 15.018 1.581 1.00 89.88 125 ARG A N 1
ATOM 993 C CA . ARG A 1 125 ? -11.932 15.385 0.345 1.00 89.88 125 ARG A CA 1
ATOM 994 C C . ARG A 1 125 ? -10.473 15.703 0.600 1.00 89.88 125 ARG A C 1
ATOM 996 O O . ARG A 1 125 ? -10.090 16.216 1.649 1.00 89.88 125 ARG A O 1
ATOM 1003 N N . PHE A 1 126 ? -9.668 15.391 -0.400 1.00 89.50 126 PHE A N 1
ATOM 1004 C CA . PHE A 1 126 ? -8.295 15.824 -0.523 1.00 89.50 126 PHE A CA 1
ATOM 1005 C C . PHE A 1 126 ? -8.068 16.274 -1.964 1.00 89.50 126 PHE A C 1
ATOM 1007 O O . PHE A 1 126 ? -8.330 15.533 -2.910 1.00 89.50 126 PHE A O 1
ATOM 1014 N N . GLU A 1 127 ? -7.559 17.487 -2.125 1.00 86.88 127 GLU A N 1
ATOM 1015 C CA . GLU A 1 127 ? -7.065 17.998 -3.398 1.00 86.88 127 GLU A CA 1
ATOM 1016 C C . GLU A 1 127 ? -5.660 18.531 -3.152 1.00 86.88 127 GLU A C 1
ATOM 1018 O O . GLU A 1 127 ? -5.450 19.356 -2.258 1.00 86.88 127 GLU A O 1
ATOM 1023 N N . ASN A 1 128 ? -4.685 18.055 -3.922 1.00 81.88 128 ASN A N 1
ATOM 1024 C CA . ASN A 1 128 ? -3.323 18.543 -3.800 1.00 81.88 128 ASN A CA 1
ATOM 1025 C C . ASN A 1 128 ? -3.198 19.897 -4.526 1.00 81.88 128 ASN A C 1
ATOM 1027 O O . ASN A 1 128 ? -3.269 19.936 -5.757 1.00 81.88 128 ASN A O 1
ATOM 1031 N N . PRO A 1 129 ? -2.966 21.020 -3.815 1.00 69.69 129 PRO A N 1
ATOM 1032 C CA . PRO A 1 129 ? -2.921 22.345 -4.433 1.00 69.69 129 PRO A CA 1
ATOM 1033 C C . PRO A 1 129 ? -1.703 22.552 -5.345 1.00 69.69 129 PRO A C 1
ATOM 1035 O O . PRO A 1 129 ? -1.654 23.538 -6.079 1.00 69.69 129 PRO A O 1
ATOM 1038 N N . ASN A 1 130 ? -0.708 21.659 -5.298 1.00 66.50 130 ASN A N 1
ATOM 1039 C CA . ASN A 1 130 ? 0.450 21.704 -6.179 1.00 66.50 130 ASN A CA 1
ATOM 1040 C C . ASN A 1 130 ? 0.854 20.281 -6.620 1.00 66.50 130 ASN A C 1
ATOM 1042 O O . ASN A 1 130 ? 1.790 19.711 -6.053 1.00 66.50 130 ASN A O 1
ATOM 1046 N N . PRO A 1 131 ? 0.179 19.702 -7.633 1.00 60.91 131 PRO A N 1
ATOM 1047 C CA . PRO A 1 131 ? 0.374 18.306 -8.039 1.00 60.91 131 PRO A CA 1
ATOM 1048 C C . PRO A 1 131 ? 1.763 18.015 -8.632 1.00 60.91 131 PRO A C 1
ATOM 1050 O O . PRO A 1 131 ? 2.123 16.857 -8.808 1.00 60.91 131 PRO A O 1
ATOM 1053 N N . PHE A 1 132 ? 2.572 19.046 -8.909 1.00 56.31 132 PHE A N 1
ATOM 1054 C CA . PHE A 1 132 ? 3.940 18.909 -9.406 1.00 56.31 132 PHE A CA 1
ATOM 1055 C C . PHE A 1 132 ? 4.912 19.826 -8.643 1.00 56.31 132 PHE A C 1
ATOM 1057 O O . PHE A 1 132 ? 4.773 21.054 -8.702 1.00 56.31 132 PHE A O 1
ATOM 1064 N N . PRO A 1 133 ? 5.980 19.309 -8.010 1.00 49.81 133 PRO A N 1
ATOM 1065 C CA . PRO A 1 133 ? 7.204 20.088 -7.937 1.00 49.81 133 PRO A CA 1
ATOM 1066 C C . PRO A 1 133 ? 7.711 20.244 -9.377 1.00 49.81 133 PRO A C 1
ATOM 1068 O O . PRO A 1 133 ? 7.986 19.254 -10.055 1.00 49.81 133 PRO A O 1
ATOM 1071 N N . SER A 1 134 ? 7.800 21.480 -9.880 1.00 44.44 134 SER A N 1
ATOM 1072 C CA . SER A 1 134 ? 8.518 21.751 -11.133 1.00 44.44 134 SER A CA 1
ATOM 1073 C C . SER A 1 134 ? 9.869 21.035 -11.058 1.00 44.44 134 SER A C 1
ATOM 1075 O O . SER A 1 134 ? 10.529 21.181 -10.022 1.00 44.44 134 SER A O 1
ATOM 1077 N N . PRO A 1 135 ? 10.293 20.266 -12.083 1.00 46.47 135 PRO A N 1
ATOM 1078 C CA . PRO A 1 135 ? 11.598 19.626 -12.048 1.00 46.47 135 PRO A CA 1
ATOM 1079 C C . PRO A 1 135 ? 12.624 20.712 -11.740 1.00 46.47 135 PRO A C 1
ATOM 1081 O O . PRO A 1 135 ? 12.717 21.712 -12.460 1.00 46.47 135 PRO A O 1
ATOM 1084 N N . SER A 1 136 ? 13.325 20.565 -10.613 1.00 47.12 136 SER A N 1
ATOM 1085 C CA . SER A 1 136 ? 14.458 21.433 -10.315 1.00 47.12 136 SER A CA 1
ATOM 1086 C C . SER A 1 136 ? 15.406 21.299 -11.506 1.00 47.12 136 SER A C 1
ATOM 1088 O O . SER A 1 136 ? 15.655 20.161 -11.922 1.00 47.12 136 SER A O 1
ATOM 1090 N N . PRO A 1 137 ? 15.864 22.402 -12.124 1.00 46.09 137 PRO A N 1
ATOM 1091 C CA . PRO A 1 137 ? 16.729 22.314 -13.289 1.00 46.09 137 PRO A CA 1
ATOM 1092 C C . PRO A 1 137 ? 17.904 21.396 -12.949 1.00 46.09 137 PRO A C 1
ATOM 1094 O O . PRO A 1 137 ? 18.618 21.635 -11.974 1.00 46.09 137 PRO A O 1
ATOM 1097 N N . SER A 1 138 ? 18.055 20.317 -13.724 1.00 47.12 138 SER A N 1
ATOM 1098 C CA . SER A 1 138 ? 19.197 19.413 -13.595 1.00 47.12 138 SER A CA 1
ATOM 1099 C C . SER A 1 138 ? 20.463 20.266 -13.640 1.00 47.12 138 SER A C 1
ATOM 1101 O O . SER A 1 138 ? 20.563 21.104 -14.545 1.00 47.12 138 SER A O 1
ATOM 1103 N N . PRO A 1 139 ? 21.415 20.108 -12.700 1.00 54.91 139 PRO A N 1
ATOM 1104 C CA . PRO A 1 139 ? 22.675 20.824 -12.791 1.00 54.91 139 PRO A CA 1
ATOM 1105 C C . PRO A 1 139 ? 23.274 20.520 -14.162 1.00 54.91 139 PRO A C 1
ATOM 1107 O O . PRO A 1 139 ? 23.404 19.356 -14.550 1.00 54.91 139 PRO A O 1
ATOM 1110 N N . THR A 1 140 ? 23.550 21.573 -14.930 1.00 59.31 140 THR A N 1
ATOM 1111 C CA . THR A 1 140 ? 24.246 21.465 -16.208 1.00 59.31 140 THR A CA 1
ATOM 1112 C C . THR A 1 140 ? 25.538 20.693 -15.940 1.00 59.31 140 THR A C 1
ATOM 1114 O O . THR A 1 140 ? 26.274 21.111 -15.043 1.00 59.31 140 THR A O 1
ATOM 1117 N N . PRO A 1 141 ? 25.810 19.567 -16.625 1.00 59.41 141 PRO A N 1
ATOM 1118 C CA . PRO A 1 141 ? 27.046 18.833 -16.406 1.00 59.41 141 PRO A CA 1
ATOM 1119 C C . PRO A 1 141 ? 28.223 19.786 -16.618 1.00 59.41 141 PRO A C 1
ATOM 1121 O O . PRO A 1 141 ? 28.369 20.380 -17.686 1.00 59.41 141 PRO A O 1
ATOM 1124 N N . GLU A 1 142 ? 29.010 19.987 -15.562 1.00 61.78 142 GLU A N 1
ATOM 1125 C CA . GLU A 1 142 ? 30.244 20.758 -15.622 1.00 61.78 142 GLU A CA 1
ATOM 1126 C C . GLU A 1 142 ? 31.197 19.992 -16.542 1.00 61.78 142 GLU A C 1
ATOM 1128 O O . GLU A 1 142 ? 31.441 18.801 -16.329 1.00 61.78 142 GLU A O 1
ATOM 1133 N N . GLU A 1 143 ? 31.653 20.630 -17.623 1.00 58.44 143 GLU A N 1
ATOM 1134 C CA . GLU A 1 143 ? 32.520 19.970 -18.595 1.00 58.44 143 GLU A CA 1
ATOM 1135 C C . GLU A 1 143 ? 33.783 19.464 -17.892 1.00 58.44 143 GLU A C 1
ATOM 1137 O O . GLU A 1 143 ? 34.623 20.237 -17.430 1.00 58.44 143 GLU A O 1
ATOM 1142 N N . THR A 1 144 ? 33.917 18.142 -17.800 1.00 57.31 144 THR A N 1
ATOM 1143 C CA . THR A 1 144 ? 35.133 17.497 -17.311 1.00 57.31 144 THR A CA 1
ATOM 1144 C C . THR A 1 144 ? 36.304 17.920 -18.197 1.00 57.31 144 THR A C 1
ATOM 1146 O O . THR A 1 144 ? 36.237 17.691 -19.410 1.00 57.31 144 THR A O 1
ATOM 1149 N N . PRO A 1 145 ? 37.383 18.507 -17.645 1.00 66.81 145 PRO A N 1
ATOM 1150 C CA . PRO A 1 145 ? 38.523 18.922 -18.446 1.00 66.81 145 PRO A CA 1
ATOM 1151 C C . PRO A 1 145 ? 39.143 17.704 -19.133 1.00 66.81 145 PRO A C 1
ATOM 1153 O O . PRO A 1 145 ? 39.496 16.713 -18.492 1.00 66.81 145 PRO A O 1
ATOM 1156 N N . THR A 1 146 ? 39.258 17.792 -20.456 1.00 63.47 146 THR A N 1
ATOM 1157 C CA . THR A 1 146 ? 39.915 16.792 -21.304 1.00 63.47 146 THR A CA 1
ATOM 1158 C C . THR A 1 146 ? 41.329 16.519 -20.769 1.00 63.47 146 THR A C 1
ATOM 1160 O O . THR A 1 146 ? 42.10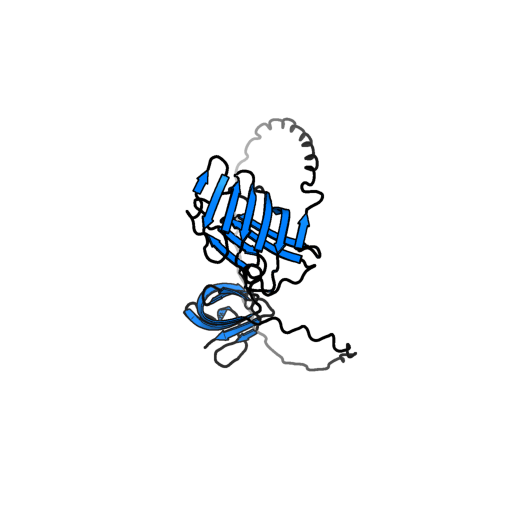3 17.473 -20.648 1.00 63.47 146 THR A O 1
ATOM 1163 N N . PRO A 1 147 ? 41.700 15.268 -20.432 1.00 64.88 147 PRO A N 1
ATOM 1164 C CA . PRO A 1 147 ? 43.036 14.977 -19.928 1.00 64.88 147 PRO A CA 1
ATOM 1165 C C . PRO A 1 147 ? 44.096 15.265 -21.001 1.00 64.88 147 PRO A C 1
ATOM 1167 O O . PRO A 1 147 ? 43.978 14.830 -22.148 1.00 64.88 147 PRO A O 1
ATOM 1170 N N . GLU A 1 148 ? 45.132 16.009 -20.614 1.00 67.50 148 GLU A N 1
ATOM 1171 C CA . GLU A 1 148 ? 46.287 16.336 -21.454 1.00 67.50 148 GLU A CA 1
ATOM 1172 C C . GLU A 1 148 ? 47.073 15.054 -21.812 1.00 67.50 148 GLU A C 1
ATOM 1174 O O . GLU A 1 148 ? 47.219 14.166 -20.963 1.00 67.50 148 GLU A O 1
ATOM 1179 N N . PRO A 1 149 ? 47.573 14.901 -23.055 1.00 65.50 149 PRO A N 1
ATOM 1180 C CA . PRO A 1 149 ? 48.263 13.686 -23.475 1.00 65.50 149 PRO A CA 1
ATOM 1181 C C . PRO A 1 149 ? 49.550 13.448 -22.672 1.00 65.50 149 PRO A C 1
ATOM 1183 O O . PRO A 1 149 ? 50.489 14.242 -22.697 1.00 65.50 149 PRO A O 1
ATOM 1186 N N . THR A 1 150 ? 49.622 12.296 -22.004 1.00 60.03 150 THR A N 1
ATOM 1187 C CA . THR A 1 150 ? 50.827 11.797 -21.328 1.00 60.03 150 THR A CA 1
ATOM 1188 C C . THR A 1 150 ? 51.982 11.585 -22.318 1.00 60.03 150 THR A C 1
ATOM 1190 O O . THR A 1 150 ? 51.788 10.897 -23.326 1.00 60.03 150 THR A O 1
ATOM 1193 N N . PRO A 1 151 ? 53.200 12.099 -22.047 1.00 64.81 151 PRO A N 1
ATOM 1194 C CA . PRO A 1 151 ? 54.352 11.877 -22.913 1.00 64.81 151 PRO A CA 1
ATOM 1195 C C . PRO A 1 151 ? 54.843 10.421 -22.863 1.00 64.81 151 PRO A C 1
ATOM 1197 O O . PRO A 1 151 ? 54.934 9.798 -21.806 1.00 64.81 151 PRO A O 1
ATOM 1200 N N . SER A 1 152 ? 55.192 9.899 -24.041 1.00 58.94 152 SER A N 1
ATOM 1201 C CA . SER A 1 152 ? 55.739 8.557 -24.268 1.00 58.94 152 SER A CA 1
ATOM 1202 C C . SER A 1 152 ? 57.077 8.354 -23.549 1.00 58.94 152 SER A C 1
ATOM 1204 O O . SER A 1 152 ? 58.063 9.024 -23.860 1.00 58.94 152 SER A O 1
ATOM 1206 N N . VAL A 1 153 ? 57.138 7.377 -22.642 1.00 56.94 153 VAL A N 1
ATOM 1207 C CA . VAL A 1 153 ? 58.372 6.968 -21.955 1.00 56.94 153 VAL A CA 1
ATOM 1208 C C . VAL A 1 153 ? 59.126 5.943 -22.812 1.00 56.94 153 VAL A C 1
ATOM 1210 O O . VAL A 1 153 ? 58.582 4.908 -23.190 1.00 56.94 153 VAL A O 1
ATOM 1213 N N . SER A 1 154 ? 60.385 6.250 -23.131 1.00 56.41 154 SER A N 1
ATOM 1214 C CA . SER A 1 154 ? 61.325 5.384 -23.861 1.00 56.41 154 SER A CA 1
ATOM 1215 C C . SER A 1 154 ? 61.815 4.212 -22.986 1.00 56.41 154 SER A C 1
ATOM 1217 O O . SER A 1 154 ? 62.012 4.413 -21.784 1.00 56.41 154 SER A O 1
ATOM 1219 N N . PRO A 1 155 ? 62.044 3.000 -23.534 1.00 59.38 155 PRO A N 1
ATOM 1220 C CA . PRO A 1 155 ? 62.476 1.846 -22.746 1.00 59.38 155 PRO A CA 1
ATOM 1221 C C . PRO A 1 155 ? 63.933 1.981 -22.272 1.00 59.38 155 PRO A C 1
ATOM 1223 O O . PRO A 1 155 ? 64.844 2.215 -23.064 1.00 59.38 155 PRO A O 1
ATOM 1226 N N . SER A 1 156 ? 64.156 1.777 -20.971 1.00 55.00 156 SER A N 1
ATOM 1227 C CA . SER A 1 156 ? 65.490 1.677 -20.361 1.00 55.00 156 SER A CA 1
ATOM 1228 C C . SER A 1 156 ? 65.919 0.203 -20.231 1.00 55.00 156 SER A C 1
ATOM 1230 O O . SER A 1 156 ? 65.061 -0.648 -19.974 1.00 55.00 156 SER A O 1
ATOM 1232 N N . PRO A 1 157 ? 67.210 -0.137 -20.435 1.00 60.75 157 PRO A N 1
ATOM 1233 C CA . PRO A 1 157 ? 67.672 -1.517 -20.563 1.00 60.75 157 PRO A CA 1
ATOM 1234 C C . PRO A 1 157 ? 67.770 -2.284 -19.235 1.00 60.75 157 PRO A C 1
ATOM 1236 O O . PRO A 1 157 ? 68.017 -1.731 -18.165 1.00 60.75 157 PRO A O 1
ATOM 1239 N N . SER A 1 158 ? 67.632 -3.604 -19.364 1.00 57.84 158 SER A N 1
ATOM 1240 C CA . SER A 1 158 ? 67.802 -4.626 -18.326 1.00 57.84 158 SER A CA 1
ATOM 1241 C C . SER A 1 158 ? 69.239 -4.709 -17.786 1.00 57.84 158 SER A C 1
ATOM 1243 O O . SER A 1 158 ? 70.187 -4.685 -18.575 1.00 57.84 158 SER A O 1
ATOM 1245 N N . PRO A 1 159 ? 69.402 -4.943 -16.470 1.00 59.06 159 PRO A N 1
ATOM 1246 C CA . PRO A 1 159 ? 70.566 -5.655 -15.956 1.00 59.06 159 PRO A CA 1
ATOM 1247 C C . PRO A 1 159 ? 70.218 -6.930 -15.153 1.00 59.06 159 PRO A C 1
ATOM 1249 O O . PRO A 1 159 ? 69.500 -6.893 -14.160 1.00 59.06 159 PRO A O 1
ATOM 1252 N N . SER A 1 160 ? 70.768 -8.041 -15.665 1.00 49.53 160 SER A N 1
ATOM 1253 C CA . SER A 1 160 ? 71.489 -9.199 -15.078 1.00 49.53 160 SER A CA 1
ATOM 1254 C C . SER A 1 160 ? 71.296 -9.662 -13.605 1.00 49.53 160 SER A C 1
ATOM 1256 O O . SER A 1 160 ? 71.183 -8.831 -12.707 1.00 49.53 160 SER A O 1
ATOM 1258 N N . PRO A 1 161 ? 71.389 -10.988 -13.314 1.00 65.44 161 PRO A N 1
ATOM 1259 C CA . PRO A 1 161 ? 71.106 -11.590 -12.006 1.00 65.44 161 PRO A CA 1
ATOM 1260 C C . PRO A 1 161 ? 72.354 -11.826 -11.126 1.00 65.44 161 PRO A C 1
ATOM 1262 O O . PRO A 1 161 ? 73.419 -12.161 -11.632 1.00 65.44 161 PRO A O 1
ATOM 1265 N N . SER A 1 162 ? 72.206 -11.740 -9.797 1.00 47.94 162 SER A N 1
ATOM 1266 C CA . SER A 1 162 ? 72.902 -12.537 -8.750 1.00 47.94 162 SER A CA 1
ATOM 1267 C C . SER A 1 162 ? 72.473 -12.007 -7.364 1.00 47.94 162 SER A C 1
ATOM 1269 O O . SER A 1 162 ? 72.191 -10.824 -7.242 1.00 47.94 162 SER A O 1
ATOM 1271 N N . GLY A 1 163 ? 72.356 -12.764 -6.274 1.00 45.94 163 GLY A N 1
ATOM 1272 C CA . GLY A 1 163 ? 72.563 -14.182 -6.023 1.00 45.94 163 GLY A CA 1
ATOM 1273 C C . GLY A 1 163 ? 72.014 -14.574 -4.635 1.00 45.94 163 GLY A C 1
ATOM 1274 O O . GLY A 1 163 ? 71.759 -13.719 -3.798 1.00 45.94 163 GLY A O 1
ATOM 1275 N N . SER A 1 164 ? 71.837 -15.888 -4.455 1.00 50.19 164 SER A N 1
ATOM 1276 C CA . SER A 1 164 ? 71.801 -16.695 -3.216 1.00 50.19 164 SER A CA 1
ATOM 1277 C C . SER A 1 164 ? 71.059 -16.185 -1.958 1.00 50.19 164 SER A C 1
ATOM 1279 O O . SER A 1 164 ? 71.583 -15.328 -1.249 1.00 50.19 164 SER A O 1
ATOM 1281 N N . PRO A 1 165 ? 69.955 -16.837 -1.533 1.00 60.38 165 PRO A N 1
ATOM 1282 C CA . PRO A 1 165 ? 69.475 -16.747 -0.154 1.00 60.38 165 PRO A CA 1
ATOM 1283 C C . PRO A 1 165 ? 70.263 -17.679 0.791 1.00 60.38 165 PRO A C 1
ATOM 1285 O O . PRO A 1 165 ? 70.551 -18.829 0.463 1.00 60.38 165 PRO A O 1
ATOM 1288 N N . SER A 1 166 ? 70.610 -17.163 1.973 1.00 57.09 166 SER A N 1
ATOM 1289 C CA . SER A 1 166 ? 71.200 -17.897 3.109 1.00 57.09 166 SER A CA 1
ATOM 1290 C C . SER A 1 166 ? 70.086 -18.466 4.014 1.00 57.09 166 SER A C 1
ATOM 1292 O O . SER A 1 166 ? 69.021 -17.846 4.088 1.00 57.09 166 SER A O 1
ATOM 1294 N N . PRO A 1 167 ? 70.270 -19.625 4.681 1.00 60.12 167 PRO A N 1
ATOM 1295 C CA . PRO A 1 167 ? 69.181 -20.344 5.343 1.00 60.12 167 PRO A CA 1
ATOM 1296 C C . PRO A 1 167 ? 68.790 -19.832 6.743 1.00 60.12 167 PRO A C 1
ATOM 1298 O O . PRO A 1 167 ? 69.559 -19.190 7.453 1.00 60.12 167 PRO A O 1
ATOM 1301 N N . SER A 1 168 ? 67.552 -20.209 7.087 1.00 56.56 168 SER A N 1
ATOM 1302 C CA . SER A 1 168 ? 66.788 -20.124 8.347 1.00 56.56 168 SER A CA 1
ATOM 1303 C C . SER A 1 168 ? 67.577 -20.301 9.658 1.00 56.56 168 SER A C 1
ATOM 1305 O O . SER A 1 168 ? 68.561 -21.041 9.701 1.00 56.56 168 SER A O 1
ATOM 1307 N N . PRO A 1 169 ? 67.043 -19.750 10.768 1.00 56.62 169 PRO A N 1
ATOM 1308 C CA . PRO A 1 169 ? 66.680 -20.672 11.849 1.00 56.62 169 PRO A CA 1
ATOM 1309 C C . PRO A 1 169 ? 65.307 -20.442 12.521 1.00 56.62 169 PRO A C 1
ATOM 1311 O O . PRO A 1 169 ? 64.930 -19.330 12.870 1.00 56.62 169 PRO A O 1
ATOM 1314 N N . SER A 1 170 ? 64.654 -21.591 12.739 1.00 49.12 170 SER A N 1
ATOM 1315 C CA . SER A 1 170 ? 63.911 -22.107 13.908 1.00 49.12 170 SER A CA 1
ATOM 1316 C C . SER A 1 170 ? 62.758 -21.317 14.561 1.00 49.12 170 SER A C 1
ATOM 1318 O O . SER A 1 170 ? 62.977 -20.229 15.086 1.00 49.12 170 SER A O 1
ATOM 1320 N N . PRO A 1 171 ? 61.567 -21.938 14.718 1.00 59.59 171 PRO A N 1
ATOM 1321 C CA . PRO A 1 171 ? 60.572 -21.506 15.694 1.00 59.59 171 PRO A CA 1
ATOM 1322 C C . PRO A 1 171 ? 60.950 -21.983 17.108 1.00 59.59 171 PRO A C 1
ATOM 1324 O O . PRO A 1 171 ? 61.415 -23.109 17.294 1.00 59.59 171 PRO A O 1
ATOM 1327 N N . THR A 1 172 ? 60.724 -21.135 18.108 1.00 55.03 172 THR A N 1
ATOM 1328 C CA . THR A 1 172 ? 60.744 -21.499 19.534 1.00 55.03 172 THR A CA 1
ATOM 1329 C C . THR A 1 172 ? 59.312 -21.681 20.058 1.00 55.03 172 THR A C 1
ATOM 1331 O O . THR A 1 172 ? 58.433 -20.920 19.650 1.00 55.03 172 THR A O 1
ATOM 1334 N N . PRO A 1 173 ? 59.056 -22.669 20.936 1.00 61.09 173 PRO A N 1
ATOM 1335 C CA . PRO A 1 173 ? 57.713 -23.034 21.390 1.00 61.09 173 PRO A CA 1
ATOM 1336 C C . PRO A 1 173 ? 57.292 -22.370 22.718 1.00 61.09 173 PRO A C 1
ATOM 1338 O O . PRO A 1 173 ? 58.143 -21.916 23.480 1.00 61.09 173 PRO A O 1
ATOM 1341 N N . THR A 1 174 ? 55.980 -22.491 23.003 1.00 55.84 174 THR A N 1
ATOM 1342 C CA . THR A 1 174 ? 55.285 -22.491 24.323 1.00 55.84 174 THR A CA 1
ATOM 1343 C C . THR A 1 174 ? 55.255 -21.153 25.096 1.00 55.84 174 THR A C 1
ATOM 1345 O O . THR A 1 174 ? 56.215 -20.406 25.071 1.00 55.84 174 THR A O 1
ATOM 1348 N N . GLU A 1 175 ? 54.158 -20.714 25.730 1.00 49.84 175 GLU A N 1
ATOM 1349 C CA . GLU A 1 175 ? 53.325 -21.408 26.724 1.00 49.84 175 GLU A CA 1
ATOM 1350 C C . GLU A 1 175 ? 51.831 -20.986 26.727 1.00 49.84 175 GLU A C 1
ATOM 1352 O O . GLU A 1 175 ? 51.451 -19.884 26.342 1.00 49.84 175 GLU A O 1
ATOM 1357 N N . SER A 1 176 ? 51.006 -21.905 27.231 1.00 50.91 176 SER A N 1
ATOM 1358 C CA . SER A 1 176 ? 49.723 -21.727 27.941 1.00 50.91 176 SER A CA 1
ATOM 1359 C C . SER A 1 176 ? 49.990 -22.187 29.395 1.00 50.91 176 SER A C 1
ATOM 1361 O O . SER A 1 176 ? 50.977 -22.913 29.548 1.00 50.91 176 SER A O 1
ATOM 1363 N N . PRO A 1 177 ? 49.193 -21.927 30.459 1.00 61.28 177 PRO A N 1
ATOM 1364 C CA . PRO A 1 177 ? 47.910 -21.220 30.603 1.00 61.28 177 PRO A CA 1
ATOM 1365 C C . PRO A 1 177 ? 47.915 -20.170 31.745 1.00 61.28 177 PRO A C 1
ATOM 1367 O O . PRO A 1 177 ? 48.835 -20.115 32.559 1.00 61.28 177 PRO A O 1
ATOM 1370 N N . THR A 1 178 ? 46.820 -19.423 31.925 1.00 49.12 178 THR A N 1
ATOM 1371 C CA . THR A 1 178 ? 46.345 -19.088 33.288 1.00 49.12 178 THR A CA 1
ATOM 1372 C C . THR A 1 178 ? 44.864 -18.684 33.276 1.00 49.12 178 THR A C 1
ATOM 1374 O O . THR A 1 178 ? 44.510 -17.726 32.591 1.00 49.12 178 THR A O 1
ATOM 1377 N N . PRO A 1 179 ? 43.976 -19.390 34.000 1.00 64.44 179 PRO A N 1
ATOM 1378 C CA . PRO A 1 179 ? 42.669 -18.871 34.393 1.00 64.44 179 PRO A CA 1
ATOM 1379 C C . PRO A 1 179 ? 42.712 -18.230 35.795 1.00 64.44 179 PRO A C 1
ATOM 1381 O O . PRO A 1 179 ? 43.701 -18.396 36.507 1.00 64.44 179 PRO A O 1
ATOM 1384 N N . GLU A 1 180 ? 41.574 -17.620 36.174 1.00 53.56 180 GLU A N 1
ATOM 1385 C CA . GLU A 1 180 ? 41.103 -17.265 37.541 1.00 53.56 180 GLU A CA 1
ATOM 1386 C C . GLU A 1 180 ? 41.262 -15.776 37.958 1.00 53.56 180 GLU A C 1
ATOM 1388 O O . GLU A 1 180 ? 42.206 -15.138 37.491 1.00 53.56 180 GLU A O 1
ATOM 1393 N N . PRO A 1 181 ? 40.419 -15.169 38.843 1.00 54.69 181 PRO A N 1
ATOM 1394 C CA . PRO A 1 181 ? 39.102 -15.537 39.416 1.00 54.69 181 PRO A CA 1
ATOM 1395 C C . PRO A 1 181 ? 37.947 -14.520 39.163 1.00 54.69 181 PRO A C 1
ATOM 1397 O O . PRO A 1 181 ? 38.176 -13.334 38.970 1.00 54.69 181 PRO A O 1
ATOM 1400 N N . SER A 1 182 ? 36.702 -15.031 39.224 1.00 50.97 182 SER A N 1
ATOM 1401 C CA . SER A 1 182 ? 35.556 -14.723 40.135 1.00 50.97 182 SER A CA 1
ATOM 1402 C C . SER A 1 182 ? 35.234 -13.291 40.668 1.00 50.97 182 SER A C 1
ATOM 1404 O O . SER A 1 182 ? 36.050 -12.383 40.592 1.00 50.97 182 SER A O 1
ATOM 1406 N N . PRO A 1 183 ? 34.011 -13.041 41.204 1.00 62.56 183 PRO A N 1
ATOM 1407 C CA . PRO A 1 183 ? 33.160 -11.894 40.892 1.00 62.56 183 PRO A CA 1
ATOM 1408 C C . PRO A 1 183 ? 33.208 -10.785 41.959 1.00 62.56 183 PRO A C 1
ATOM 1410 O O . PRO A 1 183 ? 33.665 -10.985 43.082 1.00 62.56 183 PRO A O 1
ATOM 1413 N N . SER A 1 184 ? 32.636 -9.621 41.647 1.00 50.53 184 SER A N 1
ATOM 1414 C CA . SER A 1 184 ? 32.297 -8.610 42.653 1.00 50.53 184 SER A CA 1
ATOM 1415 C C . SER A 1 184 ? 30.967 -7.936 42.320 1.00 50.53 184 SER A C 1
ATOM 1417 O O . SER A 1 184 ? 30.653 -7.675 41.161 1.00 50.53 184 SER A O 1
ATOM 1419 N N . VAL A 1 185 ? 30.180 -7.717 43.369 1.00 47.12 185 VAL A N 1
ATOM 1420 C CA . VAL A 1 185 ? 28.766 -7.335 43.385 1.00 47.12 185 VAL A CA 1
ATOM 1421 C C . VAL A 1 185 ? 28.634 -5.886 43.874 1.00 47.12 185 VAL A C 1
ATOM 1423 O O . VAL A 1 185 ? 29.321 -5.503 44.817 1.00 47.12 185 VAL A O 1
ATOM 1426 N N . SER A 1 186 ? 27.611 -5.186 43.358 1.00 47.06 186 SER A N 1
ATOM 1427 C CA . SER A 1 186 ? 26.849 -4.085 44.002 1.00 47.06 186 SER A CA 1
ATOM 1428 C C . SER A 1 186 ? 27.436 -2.658 43.995 1.00 47.06 186 SER A C 1
ATOM 1430 O O . SER A 1 186 ? 28.653 -2.516 43.938 1.00 47.06 186 SER A O 1
ATOM 1432 N N . PRO A 1 187 ? 26.627 -1.582 44.193 1.00 51.44 187 PRO A N 1
ATOM 1433 C CA . PRO A 1 187 ? 25.160 -1.448 44.174 1.00 51.44 187 PRO A CA 1
ATOM 1434 C C . PRO A 1 187 ? 24.621 -0.355 43.211 1.00 51.44 187 PRO A C 1
ATOM 1436 O O . PRO A 1 187 ? 25.339 0.486 42.679 1.00 51.44 187 PRO A O 1
ATOM 1439 N N . SER A 1 188 ? 23.294 -0.389 43.062 1.00 50.72 188 SER A N 1
ATOM 1440 C CA . SER A 1 188 ? 22.363 0.574 42.448 1.00 50.72 188 SER A CA 1
ATOM 1441 C C . SER A 1 188 ? 22.597 2.067 42.754 1.00 50.72 188 SER A C 1
ATOM 1443 O O . SER A 1 188 ? 22.900 2.421 43.896 1.00 50.72 188 SER A O 1
ATOM 1445 N N . PRO A 1 189 ? 22.249 2.951 41.796 1.00 48.59 189 PRO A N 1
ATOM 1446 C CA . PRO A 1 189 ? 21.538 4.183 42.111 1.00 48.59 189 PRO A CA 1
ATOM 1447 C C . PRO A 1 189 ? 20.140 4.240 41.457 1.00 48.59 189 PRO A C 1
ATOM 1449 O O . PRO A 1 189 ? 19.989 4.351 40.246 1.00 48.59 189 PRO A O 1
ATOM 1452 N N . SER A 1 190 ? 19.123 4.188 42.323 1.00 46.12 190 SER A N 1
ATOM 1453 C CA . SER A 1 190 ? 17.924 5.046 42.380 1.00 46.12 190 SER A CA 1
ATOM 1454 C C . SER A 1 190 ? 17.288 5.544 41.064 1.00 46.12 190 SER A C 1
ATOM 1456 O O . SER A 1 190 ? 17.783 6.515 40.491 1.00 46.12 190 SER A O 1
ATOM 1458 N N . PRO A 1 191 ? 16.089 5.062 40.678 1.00 46.75 191 PRO A N 1
ATOM 1459 C CA . PRO A 1 191 ? 15.199 5.835 39.822 1.00 46.75 191 PRO A CA 1
ATOM 1460 C C . PRO A 1 191 ? 14.388 6.849 40.651 1.00 46.75 191 PRO A C 1
ATOM 1462 O O . PRO A 1 191 ? 13.679 6.504 41.594 1.00 46.75 191 PRO A O 1
ATOM 1465 N N . SER A 1 192 ? 14.488 8.117 40.267 1.00 42.22 192 SER A N 1
ATOM 1466 C CA . SER A 1 192 ? 13.565 9.212 40.593 1.00 42.22 192 SER A CA 1
ATOM 1467 C C . SER A 1 192 ? 13.253 9.933 39.273 1.00 42.22 192 SER A C 1
ATOM 1469 O O . SER A 1 192 ? 14.151 9.967 38.430 1.00 42.22 192 SER A O 1
ATOM 1471 N N . PRO A 1 193 ? 12.084 10.562 39.052 1.00 48.59 193 PRO A N 1
ATOM 1472 C CA . PRO A 1 193 ? 10.816 10.504 39.766 1.00 48.59 193 PRO A CA 1
ATOM 1473 C C . PRO A 1 193 ? 9.715 9.819 38.932 1.00 48.59 193 PRO A C 1
ATOM 1475 O O . PRO A 1 193 ? 9.822 9.598 37.728 1.00 48.59 193 PRO A O 1
ATOM 1478 N N . THR A 1 194 ? 8.613 9.526 39.612 1.00 53.34 194 THR A N 1
ATOM 1479 C CA . THR A 1 194 ? 7.298 9.198 39.059 1.00 53.34 194 THR A CA 1
ATOM 1480 C C . THR A 1 194 ? 6.850 10.225 38.014 1.00 53.34 194 THR A C 1
ATOM 1482 O O . THR A 1 194 ? 6.369 11.305 38.362 1.00 53.34 194 THR A O 1
ATOM 1485 N N . GLY A 1 195 ? 6.976 9.867 36.736 1.00 40.06 195 GLY A N 1
ATOM 1486 C CA . GLY A 1 195 ? 6.161 10.446 35.677 1.00 40.06 195 GLY A CA 1
ATOM 1487 C C . GLY A 1 195 ? 4.709 10.042 35.913 1.00 40.06 195 GLY A C 1
ATOM 1488 O O . GLY A 1 195 ? 4.389 8.863 36.043 1.00 40.06 195 GLY A O 1
ATOM 1489 N N . THR A 1 196 ? 3.854 11.045 36.040 1.00 43.62 196 THR A N 1
ATOM 1490 C CA . THR A 1 196 ? 2.393 10.974 35.932 1.00 43.62 196 THR A CA 1
ATOM 1491 C C . THR A 1 196 ? 1.931 9.907 34.932 1.00 43.62 196 THR A C 1
ATOM 1493 O O . THR A 1 196 ? 2.528 9.832 33.856 1.00 43.62 196 THR A O 1
ATOM 1496 N N . PRO A 1 197 ? 0.875 9.117 35.222 1.00 42.06 197 PRO A N 1
ATOM 1497 C CA . PRO A 1 197 ? 0.328 8.184 34.246 1.00 42.06 197 PRO A CA 1
ATOM 1498 C C . PRO A 1 197 ? -0.108 8.979 33.011 1.00 42.06 197 PRO A C 1
ATOM 1500 O O . PRO A 1 197 ? -1.080 9.733 33.045 1.00 42.06 197 PRO A O 1
ATOM 1503 N N . SER A 1 198 ? 0.673 8.842 31.940 1.00 44.66 198 SER A N 1
ATOM 1504 C CA . SER A 1 198 ? 0.264 9.200 30.586 1.00 44.66 198 SER A CA 1
ATOM 1505 C C . SER A 1 198 ? -1.046 8.457 30.297 1.00 44.66 198 SER A C 1
ATOM 1507 O O . SER A 1 198 ? -1.170 7.313 30.753 1.00 44.66 198 SER A O 1
ATOM 1509 N N . PRO A 1 199 ? -2.036 9.065 29.615 1.00 40.94 199 PRO A N 1
ATOM 1510 C CA . PRO A 1 199 ? -3.260 8.362 29.249 1.00 40.94 199 PRO A CA 1
ATOM 1511 C C . PRO A 1 199 ? -2.885 7.022 28.622 1.00 40.94 199 PRO A C 1
ATOM 1513 O O . PRO A 1 199 ? -2.084 6.969 27.689 1.00 40.94 199 PRO A O 1
ATOM 1516 N N . SER A 1 200 ? -3.408 5.945 29.212 1.00 41.47 200 SER A N 1
ATOM 1517 C CA . SER A 1 200 ? -3.229 4.587 28.715 1.00 41.47 200 SER A CA 1
ATOM 1518 C C . SER A 1 200 ? -3.526 4.603 27.216 1.00 41.47 200 SER A C 1
ATOM 1520 O O . SER A 1 200 ? -4.650 4.974 26.862 1.00 41.47 200 SER A O 1
ATOM 1522 N N . PRO A 1 201 ? -2.564 4.264 26.334 1.00 43.91 201 PRO A N 1
ATOM 1523 C CA . PRO A 1 201 ? -2.877 4.121 24.926 1.00 43.91 201 PRO A CA 1
ATOM 1524 C C . PRO A 1 201 ? -4.010 3.102 24.825 1.00 43.91 201 PRO A C 1
ATOM 1526 O O . PRO A 1 201 ? -3.970 2.042 25.458 1.00 43.91 201 PRO A O 1
ATOM 1529 N N . SER A 1 202 ? -5.064 3.492 24.110 1.00 45.19 202 SER A N 1
ATOM 1530 C CA . SER A 1 202 ? -6.139 2.594 23.708 1.00 45.19 202 SER A CA 1
ATOM 1531 C C . SER A 1 202 ? -5.485 1.342 23.132 1.00 45.19 202 SER A C 1
ATOM 1533 O O . SER A 1 202 ? -4.610 1.469 22.278 1.00 45.19 202 SER A O 1
ATOM 1535 N N . ALA A 1 203 ? -5.814 0.167 23.673 1.00 45.00 203 ALA A N 1
ATOM 1536 C CA . ALA A 1 203 ? -5.161 -1.080 23.302 1.00 45.00 203 ALA A CA 1
ATOM 1537 C C . ALA A 1 203 ? -5.291 -1.281 21.789 1.00 45.00 203 ALA A C 1
ATOM 1539 O O . ALA A 1 203 ? -6.380 -1.568 21.292 1.00 45.00 203 ALA A O 1
ATOM 1540 N N . THR A 1 204 ? -4.189 -1.092 21.062 1.00 61.38 204 THR A N 1
ATOM 1541 C CA . THR A 1 204 ? -4.098 -1.471 19.656 1.00 61.38 204 THR A CA 1
ATOM 1542 C C . THR A 1 204 ? -4.477 -2.950 19.579 1.00 61.38 204 THR A C 1
ATOM 1544 O O . THR A 1 204 ? -3.923 -3.733 20.360 1.00 61.38 204 THR A O 1
ATOM 1547 N N . PRO A 1 205 ? -5.439 -3.347 18.725 1.00 67.62 205 PRO A N 1
ATOM 1548 C CA . PRO A 1 205 ? -5.798 -4.751 18.587 1.00 67.62 205 PRO A CA 1
ATOM 1549 C C . PRO A 1 205 ? -4.530 -5.553 18.287 1.00 67.62 205 PRO A C 1
ATOM 1551 O O . PRO A 1 205 ? -3.708 -5.131 17.481 1.00 67.62 205 PRO A O 1
ATOM 1554 N N . GLU A 1 206 ? -4.335 -6.665 18.990 1.00 81.38 206 GLU A N 1
ATOM 1555 C CA . GLU A 1 206 ? -3.145 -7.504 18.860 1.00 81.38 206 GLU A CA 1
ATOM 1556 C C . GLU A 1 206 ? -3.508 -8.716 18.000 1.00 81.38 206 GLU A C 1
ATOM 1558 O O . GLU A 1 206 ? -4.433 -9.467 18.313 1.00 81.38 206 GLU A O 1
ATOM 1563 N N . LEU A 1 207 ? -2.800 -8.881 16.888 1.00 85.81 207 LEU A N 1
ATOM 1564 C CA . LEU A 1 207 ? -2.886 -10.050 16.034 1.00 85.81 207 LEU A CA 1
ATOM 1565 C C . LEU A 1 207 ? -2.242 -11.235 16.762 1.00 85.81 207 LEU A C 1
ATOM 1567 O O . LEU A 1 207 ? -1.104 -11.147 17.222 1.00 85.81 207 LEU A O 1
ATOM 1571 N N . HIS A 1 208 ? -2.972 -12.347 16.843 1.00 91.62 208 HIS A N 1
ATOM 1572 C CA . HIS A 1 208 ? -2.493 -13.618 17.374 1.00 91.62 208 HIS A CA 1
ATOM 1573 C C . HIS A 1 208 ? -2.661 -14.698 16.309 1.00 91.62 208 HIS A C 1
ATOM 1575 O O . HIS A 1 208 ? -3.784 -15.003 15.903 1.00 91.62 208 HIS A O 1
ATOM 1581 N N . VAL A 1 209 ? -1.545 -15.269 15.865 1.00 91.00 209 VAL A N 1
ATOM 1582 C CA . VAL A 1 209 ? -1.509 -16.285 14.812 1.00 91.00 209 VAL A CA 1
ATOM 1583 C C . VAL A 1 209 ? -0.833 -17.526 15.355 1.00 91.00 209 VAL A C 1
ATOM 1585 O O . VAL A 1 209 ? 0.239 -17.447 15.949 1.00 91.00 209 VAL A O 1
ATOM 1588 N N . ARG A 1 210 ? -1.448 -18.679 15.104 1.00 93.88 210 ARG A N 1
ATOM 1589 C CA . ARG A 1 210 ? -0.884 -19.982 15.435 1.00 93.88 210 ARG A CA 1
ATOM 1590 C C . ARG A 1 210 ? -0.697 -20.817 14.180 1.00 93.88 210 ARG A C 1
ATOM 1592 O O . ARG A 1 210 ? -1.621 -20.931 13.375 1.00 93.88 210 ARG A O 1
ATOM 1599 N N . GLY A 1 211 ? 0.455 -21.456 14.041 1.00 93.38 211 GLY A N 1
ATOM 1600 C CA . GLY A 1 211 ? 0.662 -22.460 13.005 1.00 93.38 211 GLY A CA 1
ATOM 1601 C C . GLY A 1 211 ? 2.131 -22.762 12.744 1.00 93.38 211 GLY A C 1
ATOM 1602 O O . GLY A 1 211 ? 2.999 -22.295 13.486 1.00 93.38 211 GLY A O 1
ATOM 1603 N N . PRO A 1 212 ? 2.421 -23.511 11.668 1.00 93.50 212 PRO A N 1
ATOM 1604 C CA . PRO A 1 212 ? 3.781 -23.878 11.336 1.00 93.50 212 PRO A CA 1
ATOM 1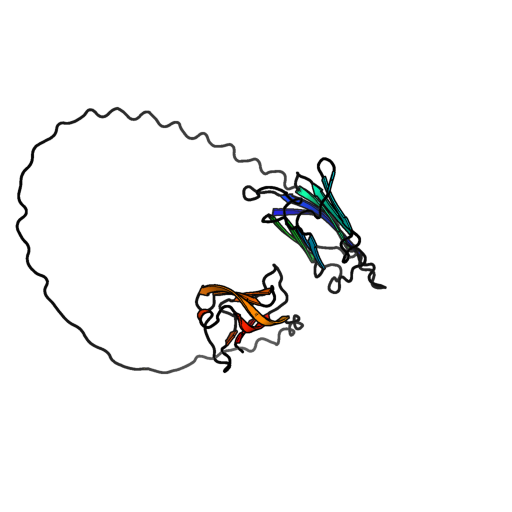605 C C . PRO A 1 212 ? 4.522 -22.697 10.710 1.00 93.50 212 PRO A C 1
ATOM 1607 O O . PRO A 1 212 ? 3.971 -21.966 9.872 1.00 93.50 212 PRO A O 1
ATOM 1610 N N . ILE A 1 213 ? 5.803 -22.568 11.050 1.00 97.00 213 ILE A N 1
ATOM 1611 C CA . ILE A 1 213 ? 6.722 -21.652 10.376 1.00 97.00 213 ILE A CA 1
ATOM 1612 C C . ILE A 1 213 ? 6.855 -22.072 8.903 1.00 97.00 213 ILE A C 1
ATOM 1614 O O . ILE A 1 213 ? 7.394 -23.132 8.590 1.00 97.00 213 ILE A O 1
ATOM 1618 N N . GLN A 1 214 ? 6.379 -21.232 7.985 1.00 89.56 214 GLN A N 1
ATOM 1619 C CA . GLN A 1 214 ? 6.431 -21.446 6.530 1.00 89.56 214 GLN A CA 1
ATOM 1620 C C . GLN A 1 214 ? 7.690 -20.882 5.881 1.00 89.56 214 GLN A C 1
ATOM 1622 O O . GLN A 1 214 ? 8.116 -21.370 4.837 1.00 89.56 214 GLN A O 1
ATOM 1627 N N . GLN A 1 215 ? 8.291 -19.871 6.504 1.00 90.00 215 GLN A N 1
ATOM 1628 C CA . GLN A 1 215 ? 9.570 -19.311 6.096 1.00 90.00 215 GLN A CA 1
ATOM 1629 C C . GLN A 1 215 ? 10.276 -18.731 7.318 1.00 90.00 215 GLN A C 1
ATOM 1631 O O . GLN A 1 215 ? 9.647 -18.102 8.168 1.00 90.00 215 GLN A O 1
ATOM 1636 N N . LEU A 1 216 ? 11.587 -18.942 7.392 1.00 94.94 216 LEU A N 1
ATOM 1637 C CA . LEU A 1 216 ? 12.436 -18.435 8.460 1.00 94.94 216 LEU A CA 1
ATOM 1638 C C . LEU A 1 216 ? 13.674 -17.791 7.845 1.00 94.94 216 LEU A C 1
ATOM 1640 O O . LEU A 1 216 ? 14.449 -18.457 7.158 1.00 94.94 216 LEU A O 1
ATOM 1644 N N . VAL A 1 217 ? 13.858 -16.499 8.095 1.00 90.62 217 VAL A N 1
ATOM 1645 C CA . VAL A 1 217 ? 15.041 -15.742 7.683 1.00 90.62 217 VAL A CA 1
ATOM 1646 C C . VAL A 1 217 ? 15.746 -15.262 8.941 1.00 90.62 217 VAL A C 1
ATOM 1648 O O . VAL A 1 217 ? 15.238 -14.387 9.633 1.00 90.62 217 VAL A O 1
ATOM 1651 N N . VAL A 1 218 ? 16.924 -15.812 9.231 1.00 91.56 218 VAL A N 1
ATOM 1652 C CA . VAL A 1 218 ? 17.726 -15.433 10.403 1.00 91.56 218 VAL A CA 1
ATOM 1653 C C . VAL A 1 218 ? 18.836 -14.485 9.964 1.00 91.56 218 VAL A C 1
ATOM 1655 O O . VAL A 1 218 ? 19.686 -14.857 9.157 1.00 91.56 218 VAL A O 1
ATOM 1658 N N . ARG A 1 219 ? 18.828 -13.259 10.492 1.00 87.31 219 ARG A N 1
ATOM 1659 C CA . ARG A 1 219 ? 19.859 -12.232 10.240 1.00 87.31 219 ARG A CA 1
ATOM 1660 C C . ARG A 1 219 ? 20.725 -11.979 11.474 1.00 87.31 219 ARG A C 1
ATOM 1662 O O . ARG A 1 219 ? 21.877 -11.572 11.352 1.00 87.31 219 ARG A O 1
ATOM 1669 N N . GLY A 1 220 ? 20.204 -12.304 12.654 1.00 79.31 220 GLY A N 1
ATOM 1670 C CA . GLY A 1 220 ? 20.914 -12.299 13.924 1.00 79.31 220 GLY A CA 1
ATOM 1671 C C . GLY A 1 220 ? 20.135 -13.041 15.010 1.00 79.31 220 GLY A C 1
ATOM 1672 O O . GLY A 1 220 ? 19.024 -13.518 14.795 1.00 79.31 220 GLY A O 1
ATOM 1673 N N . ALA A 1 221 ? 20.703 -13.109 16.216 1.00 77.69 221 ALA A N 1
ATOM 1674 C CA . ALA A 1 221 ? 20.113 -13.840 17.343 1.00 77.69 221 ALA A CA 1
ATOM 1675 C C . ALA A 1 221 ? 18.714 -13.335 17.763 1.00 77.69 221 ALA A C 1
ATOM 1677 O O . ALA A 1 221 ? 17.942 -14.077 18.368 1.00 77.69 221 ALA A O 1
ATOM 1678 N N . LYS A 1 222 ? 18.390 -12.075 17.456 1.00 85.38 222 LYS A N 1
ATOM 1679 C CA . LYS A 1 222 ? 17.093 -11.420 17.696 1.00 85.38 222 LYS A CA 1
ATOM 1680 C C . LYS A 1 222 ? 16.662 -10.584 16.484 1.00 85.38 222 LYS A C 1
ATOM 1682 O O . LYS A 1 222 ? 15.976 -9.590 16.650 1.00 85.38 222 LYS A O 1
ATOM 1687 N N . ASP A 1 223 ? 17.132 -10.926 15.288 1.00 83.38 223 ASP A N 1
ATOM 1688 C CA . ASP A 1 223 ? 16.849 -10.149 14.078 1.00 83.38 223 ASP A CA 1
ATOM 1689 C C . ASP A 1 223 ? 16.555 -11.080 12.904 1.00 83.38 223 ASP A C 1
ATOM 1691 O O . ASP A 1 223 ? 17.329 -12.004 12.623 1.00 83.38 223 ASP A O 1
ATOM 1695 N N . GLY A 1 224 ? 15.432 -10.858 12.229 1.00 89.38 224 GLY A N 1
ATOM 1696 C CA . GLY A 1 224 ? 14.995 -11.707 11.131 1.00 89.38 224 GLY A CA 1
ATOM 1697 C C . GLY A 1 224 ? 13.504 -11.618 10.829 1.00 89.38 22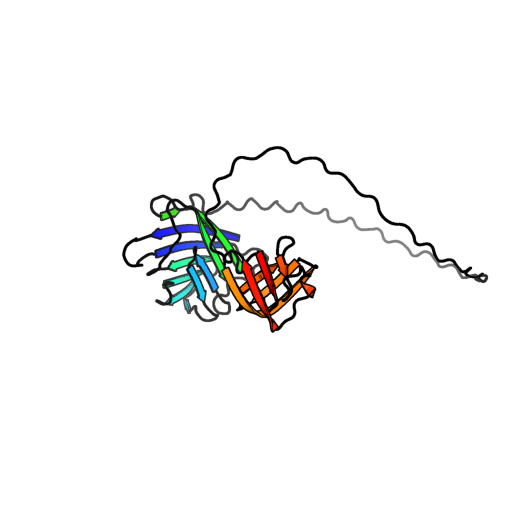4 GLY A C 1
ATOM 1698 O O . GLY A 1 224 ? 12.792 -10.774 11.360 1.00 89.38 224 GLY A O 1
ATOM 1699 N N . ASP A 1 225 ? 13.033 -12.514 9.969 1.00 94.94 225 ASP A N 1
ATOM 1700 C CA . ASP A 1 225 ? 11.630 -12.607 9.567 1.00 94.94 225 ASP A CA 1
ATOM 1701 C C . ASP A 1 225 ? 11.125 -14.047 9.815 1.00 94.94 225 ASP A C 1
ATOM 1703 O O . ASP A 1 225 ? 11.779 -15.017 9.414 1.00 94.94 225 ASP A O 1
ATOM 1707 N N . VAL A 1 226 ? 9.958 -14.200 10.448 1.00 95.88 226 VAL A N 1
ATOM 1708 C CA . VAL A 1 226 ? 9.268 -15.488 10.658 1.00 95.88 226 VAL A CA 1
ATOM 1709 C C . VAL A 1 226 ? 7.913 -15.434 9.972 1.00 95.88 226 VAL A C 1
ATOM 1711 O O . VAL A 1 226 ? 7.099 -14.583 10.294 1.00 95.88 226 VAL A O 1
ATOM 1714 N N . THR A 1 227 ? 7.634 -16.333 9.034 1.00 93.88 227 THR A N 1
ATOM 1715 C CA . THR A 1 227 ? 6.333 -16.370 8.348 1.00 93.88 227 THR A CA 1
ATOM 1716 C C . THR A 1 227 ? 5.449 -17.464 8.925 1.00 93.88 227 THR A C 1
ATOM 1718 O O . THR A 1 227 ? 5.829 -18.635 8.895 1.00 93.88 227 THR A O 1
ATOM 1721 N N . VAL A 1 228 ? 4.262 -17.093 9.410 1.00 92.94 228 VAL A N 1
ATOM 1722 C CA . VAL A 1 228 ? 3.247 -18.003 9.963 1.00 92.94 228 VAL A CA 1
ATOM 1723 C C . VAL A 1 228 ? 1.895 -17.652 9.348 1.00 92.94 228 VAL A C 1
ATOM 1725 O O . VAL A 1 228 ? 1.504 -16.496 9.320 1.00 92.94 228 VAL A O 1
ATOM 1728 N N . GLN A 1 229 ? 1.189 -18.652 8.828 1.00 85.19 229 GLN A N 1
ATOM 1729 C CA . GLN A 1 229 ? -0.040 -18.518 8.023 1.00 85.19 229 GLN A CA 1
ATOM 1730 C C . GLN A 1 229 ? 0.021 -17.396 6.962 1.00 85.19 229 GLN A C 1
ATOM 1732 O O . GLN A 1 229 ? -0.864 -16.550 6.906 1.00 85.19 229 GLN A O 1
ATOM 1737 N N . ASN A 1 230 ? 1.069 -17.374 6.129 1.00 84.38 230 ASN A N 1
ATOM 1738 C CA . ASN A 1 230 ? 1.343 -16.305 5.150 1.00 84.38 230 ASN A CA 1
ATOM 1739 C C . ASN A 1 230 ? 1.514 -14.882 5.729 1.00 84.38 230 ASN A C 1
ATOM 1741 O O . ASN A 1 230 ? 1.578 -13.924 4.964 1.00 84.38 230 ASN A O 1
ATOM 1745 N N . ILE A 1 231 ? 1.630 -14.722 7.050 1.00 85.56 231 ILE A N 1
ATOM 1746 C CA . ILE A 1 231 ? 1.881 -13.434 7.708 1.00 85.56 231 ILE A CA 1
ATOM 1747 C C . ILE A 1 231 ? 3.347 -13.375 8.121 1.00 85.56 231 ILE A C 1
ATOM 1749 O O . ILE A 1 231 ? 3.847 -14.276 8.798 1.00 85.56 231 ILE A O 1
ATOM 1753 N N . VAL A 1 232 ? 4.039 -12.311 7.717 1.00 92.56 232 VAL A N 1
ATOM 1754 C CA . VAL A 1 232 ? 5.457 -12.105 8.022 1.00 92.56 232 VAL A CA 1
ATOM 1755 C C . VAL A 1 232 ? 5.596 -11.360 9.345 1.00 92.56 232 VAL A C 1
ATOM 1757 O O . VAL A 1 232 ? 5.195 -10.209 9.456 1.00 92.56 232 VAL A O 1
ATOM 1760 N N . PHE A 1 233 ? 6.209 -11.991 10.338 1.00 95.00 233 PHE A N 1
ATOM 1761 C CA . PHE A 1 233 ? 6.554 -11.402 11.625 1.00 95.00 233 PHE A CA 1
ATOM 1762 C C . PHE A 1 233 ? 8.014 -10.931 11.618 1.00 95.00 233 PHE A C 1
ATOM 1764 O O . PHE A 1 233 ? 8.934 -11.746 11.537 1.00 95.00 233 PHE A O 1
ATOM 1771 N N . GLN A 1 234 ? 8.233 -9.619 11.713 1.00 93.56 234 GLN A N 1
ATOM 1772 C CA . GLN A 1 234 ? 9.559 -9.011 11.853 1.00 93.56 234 GLN A CA 1
ATOM 1773 C C . GLN A 1 234 ? 10.057 -9.172 13.285 1.00 93.56 234 GLN A C 1
ATOM 1775 O O . GLN A 1 234 ? 9.522 -8.571 14.218 1.00 93.56 234 GLN A O 1
ATOM 1780 N N . VAL A 1 235 ? 11.107 -9.961 13.456 1.00 94.00 235 VAL A N 1
ATOM 1781 C CA . VAL A 1 235 ? 11.779 -10.153 14.736 1.00 94.00 235 VAL A CA 1
ATOM 1782 C C . VAL A 1 235 ? 12.845 -9.079 14.886 1.00 94.00 235 VAL A C 1
ATOM 1784 O O . VAL A 1 235 ? 13.686 -8.912 14.008 1.00 94.00 235 VAL A O 1
ATOM 1787 N N . SER A 1 236 ? 12.817 -8.370 16.012 1.00 86.25 236 SER A N 1
ATOM 1788 C CA . SER A 1 236 ? 13.816 -7.363 16.378 1.00 86.25 236 SER A CA 1
ATOM 1789 C C . SER A 1 236 ? 14.296 -7.573 17.816 1.00 86.25 236 SER A C 1
ATOM 1791 O O . SER A 1 236 ? 13.818 -8.455 18.536 1.00 86.25 236 SER A O 1
ATOM 1793 N N . SER A 1 237 ? 15.212 -6.723 18.286 1.00 81.00 237 SER A N 1
ATOM 1794 C CA . SER A 1 237 ? 15.722 -6.765 19.664 1.00 81.00 237 SER A CA 1
ATOM 1795 C C . SER A 1 237 ? 14.634 -6.690 20.740 1.00 81.00 237 SER A C 1
ATOM 1797 O O . SER A 1 237 ? 14.880 -7.095 21.874 1.00 81.00 237 SER A O 1
ATOM 1799 N N . ASN A 1 238 ? 13.450 -6.179 20.393 1.00 81.88 238 ASN A N 1
ATOM 1800 C CA . ASN A 1 238 ? 12.323 -6.004 21.305 1.00 81.88 238 ASN A CA 1
ATOM 1801 C C . ASN A 1 238 ? 11.317 -7.167 21.257 1.00 81.88 238 ASN A C 1
ATOM 1803 O O . ASN A 1 238 ? 10.327 -7.133 21.982 1.00 81.88 238 ASN A O 1
ATOM 1807 N N . THR A 1 239 ? 11.549 -8.182 20.419 1.00 88.56 239 THR A N 1
ATOM 1808 C CA . THR A 1 239 ? 10.677 -9.355 20.307 1.00 88.56 239 THR A CA 1
ATOM 1809 C C . THR A 1 239 ? 10.990 -10.377 21.404 1.00 88.56 239 THR A C 1
ATOM 1811 O O . THR A 1 239 ? 12.121 -10.865 21.536 1.00 88.56 239 THR A O 1
ATOM 1814 N N . GLU A 1 240 ? 9.969 -10.761 22.168 1.00 91.38 240 GLU A N 1
ATOM 1815 C CA . GLU A 1 240 ? 10.039 -11.881 23.106 1.00 91.38 240 GLU A CA 1
ATOM 1816 C C . GLU A 1 240 ? 10.057 -13.200 22.322 1.00 91.38 240 GLU A C 1
ATOM 1818 O O . GLU A 1 240 ? 9.129 -13.508 21.583 1.00 91.38 240 GLU A O 1
ATOM 1823 N N . LEU A 1 241 ? 11.127 -13.981 22.453 1.00 95.50 241 LEU A N 1
ATOM 1824 C CA . LEU A 1 241 ? 11.249 -15.284 21.798 1.00 95.50 241 LEU A CA 1
ATOM 1825 C C . LEU A 1 241 ? 11.360 -16.346 22.875 1.00 95.50 241 LEU A C 1
ATOM 1827 O O . LEU A 1 241 ? 12.264 -16.249 23.709 1.00 95.50 241 LEU A O 1
ATOM 1831 N N . GLU A 1 242 ? 10.478 -17.335 22.843 1.00 96.56 242 GLU A N 1
ATOM 1832 C CA . GLU A 1 242 ? 10.378 -18.353 23.884 1.00 96.56 242 GLU A CA 1
ATOM 1833 C C . GLU A 1 242 ? 10.303 -19.778 23.328 1.00 96.56 242 GLU A C 1
ATOM 1835 O O . GLU A 1 242 ? 9.687 -20.011 22.286 1.00 96.56 242 GLU A O 1
ATOM 1840 N N . ASP A 1 243 ? 10.888 -20.727 24.062 1.00 95.88 243 ASP A N 1
ATOM 1841 C CA . ASP A 1 243 ? 10.672 -22.162 23.845 1.00 95.88 243 ASP A CA 1
ATOM 1842 C C . ASP A 1 243 ? 9.293 -22.625 24.375 1.00 95.88 243 ASP A C 1
ATOM 1844 O O . ASP A 1 243 ? 8.481 -21.846 24.897 1.00 95.88 243 ASP A O 1
ATOM 1848 N N . ASP A 1 244 ? 9.010 -23.916 24.231 1.00 94.38 244 ASP A N 1
ATOM 1849 C CA . ASP A 1 244 ? 7.796 -24.571 24.723 1.00 94.38 244 ASP A CA 1
ATOM 1850 C C . ASP A 1 244 ? 7.649 -24.448 26.253 1.00 94.38 244 ASP A C 1
ATOM 1852 O O . ASP A 1 244 ? 6.549 -24.199 26.768 1.00 94.38 244 ASP A O 1
ATOM 1856 N N . ASP A 1 245 ? 8.773 -24.489 26.970 1.00 93.19 245 ASP A N 1
ATOM 1857 C CA . ASP A 1 245 ? 8.884 -24.273 28.416 1.00 93.19 245 ASP A CA 1
ATOM 1858 C C . ASP A 1 245 ? 8.725 -22.793 28.843 1.00 93.19 245 ASP A C 1
ATOM 1860 O O . ASP A 1 245 ? 8.631 -22.498 30.040 1.00 93.19 245 ASP A O 1
ATOM 1864 N N . GLY A 1 246 ? 8.660 -21.849 27.897 1.00 91.31 246 GLY A N 1
ATOM 1865 C CA . GLY A 1 246 ? 8.548 -20.409 28.155 1.00 91.31 246 GLY A CA 1
ATOM 1866 C C . GLY A 1 246 ? 9.868 -19.736 28.549 1.00 91.31 246 GLY A C 1
ATOM 1867 O O . GLY A 1 246 ? 9.858 -18.660 29.149 1.00 91.31 246 GLY A O 1
ATOM 1868 N N . ARG A 1 247 ? 11.016 -20.362 28.272 1.00 93.81 247 ARG A N 1
ATOM 1869 C CA . ARG A 1 247 ? 12.338 -19.766 28.485 1.00 93.81 247 ARG A CA 1
ATOM 1870 C C . ARG A 1 247 ? 12.707 -18.883 27.308 1.00 93.81 247 ARG A C 1
ATOM 1872 O O . ARG A 1 247 ? 12.480 -19.239 26.159 1.00 93.81 247 ARG A O 1
ATOM 1879 N N . ASN A 1 248 ? 13.372 -17.769 27.600 1.00 94.00 248 ASN A N 1
ATOM 1880 C CA . ASN A 1 248 ? 13.880 -16.880 26.564 1.00 94.00 248 ASN A CA 1
ATOM 1881 C C . ASN A 1 248 ? 14.939 -17.581 25.705 1.00 94.00 248 ASN A C 1
ATOM 1883 O O . ASN A 1 248 ? 15.981 -17.999 26.213 1.00 94.00 248 ASN A O 1
ATOM 1887 N N . VAL A 1 249 ? 14.696 -17.619 24.399 1.00 95.19 249 VAL A N 1
ATOM 1888 C CA . VAL A 1 249 ? 15.598 -18.174 23.385 1.00 95.19 249 VAL A CA 1
ATOM 1889 C C . VAL A 1 249 ? 15.956 -17.125 22.331 1.00 95.19 249 VAL A C 1
ATOM 1891 O O . VAL A 1 249 ? 15.531 -15.964 22.382 1.00 95.19 249 VAL A O 1
ATOM 1894 N N . THR A 1 250 ? 16.792 -17.516 21.383 1.00 92.81 250 THR A N 1
ATOM 1895 C CA . THR A 1 250 ? 17.201 -16.732 20.216 1.00 92.81 250 THR A CA 1
ATOM 1896 C C . THR A 1 250 ? 16.524 -17.267 18.953 1.00 92.81 250 THR A C 1
ATOM 1898 O O . THR A 1 250 ? 15.943 -18.349 18.955 1.00 92.81 250 THR A O 1
ATOM 1901 N N . LEU A 1 251 ? 16.538 -16.483 17.874 1.00 92.88 251 LEU A N 1
ATOM 1902 C CA . LEU A 1 251 ? 15.797 -16.790 16.648 1.00 92.88 251 LEU A CA 1
ATOM 1903 C C . LEU A 1 251 ? 16.274 -18.078 15.950 1.00 92.88 251 LEU A C 1
ATOM 1905 O O . LEU A 1 251 ? 15.490 -18.745 15.288 1.00 92.88 251 LEU A O 1
ATOM 1909 N N . ASP A 1 252 ? 17.536 -18.455 16.138 1.00 92.56 252 ASP A N 1
ATOM 1910 C CA . ASP A 1 252 ? 18.138 -19.702 15.654 1.00 92.56 252 ASP A CA 1
ATOM 1911 C C . ASP A 1 252 ? 17.635 -20.965 16.377 1.00 92.56 252 ASP A C 1
ATOM 1913 O O . ASP A 1 252 ? 17.932 -22.076 15.938 1.00 92.56 252 ASP A O 1
ATOM 1917 N N . HIS A 1 253 ? 16.867 -20.816 17.462 1.00 94.88 253 HIS A N 1
ATOM 1918 C CA . HIS A 1 253 ? 16.189 -21.933 18.116 1.00 94.88 253 HIS A CA 1
ATOM 1919 C C . HIS A 1 253 ? 15.063 -22.514 17.248 1.00 94.88 253 HIS A C 1
ATOM 1921 O O . HIS A 1 253 ? 14.890 -23.733 17.207 1.00 94.88 253 HIS A O 1
ATOM 1927 N N . PHE A 1 254 ? 14.338 -21.644 16.539 1.00 96.50 254 PHE A N 1
ATOM 1928 C CA . PHE A 1 254 ? 13.169 -22.012 15.746 1.00 96.50 254 PHE A CA 1
ATOM 1929 C C . PHE A 1 254 ? 13.555 -22.678 14.427 1.00 96.50 254 PHE A C 1
ATOM 1931 O O . PHE A 1 254 ? 14.606 -22.404 13.841 1.00 96.50 254 PHE A O 1
ATOM 1938 N N . LYS A 1 255 ? 12.668 -23.534 13.919 1.00 94.50 255 LYS A N 1
ATOM 1939 C CA . LYS A 1 255 ? 12.882 -24.292 12.684 1.00 94.50 255 LYS A CA 1
ATOM 1940 C C . LYS A 1 255 ? 11.705 -24.169 11.731 1.00 94.50 255 LYS A C 1
ATOM 1942 O O . LYS A 1 255 ? 10.555 -24.006 12.123 1.00 94.50 255 LYS A O 1
ATOM 1947 N N . LEU A 1 256 ? 11.994 -24.307 10.440 1.00 92.69 256 LEU A N 1
ATOM 1948 C CA . LEU A 1 256 ? 10.958 -24.405 9.417 1.00 92.69 256 LEU A CA 1
ATOM 1949 C C . LEU A 1 256 ? 10.011 -25.579 9.729 1.00 92.69 256 LEU A C 1
ATOM 1951 O O . LEU A 1 256 ? 10.471 -26.690 9.992 1.00 92.69 256 LEU A O 1
ATOM 1955 N N . GLY A 1 257 ? 8.705 -25.331 9.677 1.00 85.62 257 GLY A N 1
ATOM 1956 C CA . GLY A 1 257 ? 7.649 -26.295 9.991 1.00 85.62 257 GLY A CA 1
ATOM 1957 C C . GLY A 1 257 ? 7.319 -26.440 11.480 1.00 85.62 257 GLY A C 1
ATOM 1958 O O . GLY A 1 257 ? 6.389 -27.172 11.805 1.00 85.62 257 GLY A O 1
ATOM 1959 N N . GLU A 1 258 ? 8.044 -25.766 12.373 1.00 95.50 258 GLU A N 1
ATOM 1960 C CA . GLU A 1 258 ? 7.762 -25.772 13.811 1.00 95.50 258 GLU A CA 1
ATOM 1961 C C . GLU A 1 258 ? 6.467 -25.016 14.118 1.00 95.50 258 GLU A C 1
ATOM 1963 O O . GLU A 1 258 ? 6.221 -23.951 13.551 1.00 95.50 258 GLU A O 1
ATOM 1968 N N . GLU A 1 259 ? 5.633 -25.575 14.995 1.00 95.12 259 GLU A N 1
ATOM 1969 C CA . GLU A 1 259 ? 4.412 -24.917 15.458 1.00 95.12 259 GLU A CA 1
ATOM 1970 C C . GLU A 1 259 ? 4.769 -23.795 16.430 1.00 95.12 259 GLU A C 1
ATOM 1972 O O . GLU A 1 259 ? 5.462 -24.010 17.425 1.00 95.12 259 GLU A O 1
ATOM 1977 N N . VAL A 1 260 ? 4.257 -22.598 16.159 1.00 97.75 260 VAL A N 1
ATOM 1978 C CA . VAL A 1 260 ? 4.457 -21.434 17.019 1.00 97.75 260 VAL A CA 1
ATOM 1979 C C . VAL A 1 260 ? 3.163 -20.662 17.213 1.00 97.75 260 VAL A C 1
ATOM 1981 O O . VAL A 1 260 ? 2.272 -20.672 16.361 1.00 97.75 260 VAL A O 1
ATOM 1984 N N . ASP A 1 261 ? 3.087 -19.952 18.331 1.00 95.50 261 ASP A N 1
ATOM 1985 C CA . ASP A 1 261 ? 2.198 -18.808 18.493 1.00 95.50 261 ASP A CA 1
ATOM 1986 C C . ASP A 1 261 ? 3.003 -17.524 18.255 1.00 95.50 261 ASP A C 1
ATOM 1988 O O . ASP A 1 261 ? 4.075 -17.341 18.838 1.00 95.50 261 ASP A O 1
ATOM 1992 N N . ALA A 1 262 ? 2.488 -16.626 17.420 1.00 95.31 262 ALA A N 1
ATOM 1993 C CA . ALA A 1 262 ? 3.089 -15.335 17.112 1.00 95.31 262 ALA A CA 1
ATOM 1994 C C . ALA A 1 262 ? 2.106 -14.197 17.415 1.00 95.31 262 ALA A C 1
ATOM 1996 O O . ALA A 1 262 ? 0.914 -14.280 17.106 1.00 95.31 262 ALA A O 1
ATOM 1997 N N . TRP A 1 263 ? 2.621 -13.133 18.030 1.00 92.31 263 TRP A N 1
ATOM 1998 C CA . TRP A 1 263 ? 1.865 -11.952 18.435 1.00 92.31 263 TRP A CA 1
ATOM 1999 C C . TRP A 1 263 ? 2.514 -10.678 17.908 1.00 92.31 263 TRP A C 1
ATOM 2001 O O . TRP A 1 263 ? 3.736 -10.522 17.962 1.00 92.31 263 TRP A O 1
ATOM 2011 N N . GLY A 1 264 ? 1.693 -9.729 17.478 1.00 89.69 264 GLY A N 1
ATOM 2012 C CA . GLY A 1 264 ? 2.116 -8.382 17.103 1.00 89.69 264 GLY A CA 1
ATOM 2013 C C . GLY A 1 264 ? 0.909 -7.517 16.745 1.00 89.69 264 GLY A C 1
ATOM 2014 O O . GLY A 1 264 ? -0.207 -8.025 16.704 1.00 89.69 264 GLY A O 1
ATOM 2015 N N . PRO A 1 265 ? 1.067 -6.210 16.515 1.00 84.62 265 PRO A N 1
ATOM 2016 C CA . PRO A 1 265 ? -0.010 -5.413 15.944 1.00 84.62 265 PRO A CA 1
ATOM 2017 C C . PRO A 1 265 ? -0.296 -5.853 14.491 1.00 84.62 265 PRO A C 1
ATOM 2019 O O . PRO A 1 265 ? 0.545 -6.495 13.856 1.00 84.62 265 PRO A O 1
ATOM 2022 N N . PRO A 1 266 ? -1.472 -5.519 13.937 1.00 76.69 266 PRO A N 1
ATOM 2023 C CA . PRO A 1 266 ? -1.758 -5.686 12.520 1.00 76.69 266 PRO A CA 1
ATOM 2024 C C . PRO A 1 266 ? -0.633 -5.113 11.655 1.00 76.69 266 PRO A C 1
ATOM 2026 O O . PRO A 1 266 ? -0.028 -4.098 12.008 1.00 76.69 266 PRO A O 1
ATOM 2029 N N . ALA A 1 267 ? -0.329 -5.797 10.554 1.00 69.38 267 ALA A N 1
ATOM 2030 C CA . ALA A 1 267 ? 0.720 -5.384 9.633 1.00 69.38 267 ALA A CA 1
ATOM 2031 C C . ALA A 1 267 ? 0.424 -3.992 9.055 1.00 69.38 267 ALA A C 1
ATOM 2033 O O . ALA A 1 267 ? -0.718 -3.706 8.697 1.00 69.38 267 ALA A O 1
ATOM 2034 N N . VAL A 1 268 ? 1.456 -3.154 8.945 1.00 56.34 268 VAL A N 1
ATOM 2035 C CA . VAL A 1 268 ? 1.359 -1.810 8.341 1.00 56.34 268 VAL A CA 1
ATOM 2036 C C . VAL A 1 268 ? 1.914 -1.818 6.904 1.00 56.34 268 VAL A C 1
ATOM 2038 O O . VAL A 1 268 ? 1.494 -1.020 6.080 1.00 56.34 268 VAL A O 1
ATOM 2041 N N . ASP A 1 269 ? 2.784 -2.780 6.577 1.00 59.38 269 ASP A N 1
ATOM 2042 C CA . ASP A 1 269 ? 3.564 -2.897 5.331 1.00 59.38 269 ASP A CA 1
ATOM 2043 C C . ASP A 1 269 ? 3.637 -4.359 4.818 1.00 59.38 269 ASP A C 1
ATOM 2045 O O . ASP A 1 269 ? 4.612 -4.794 4.203 1.00 59.38 269 ASP A O 1
ATOM 2049 N N . GLY A 1 270 ? 2.636 -5.185 5.153 1.00 68.75 270 GLY A N 1
ATOM 2050 C CA . GLY A 1 270 ? 2.674 -6.637 4.917 1.00 68.75 270 GLY A CA 1
ATOM 2051 C C . GLY A 1 270 ? 3.607 -7.397 5.869 1.00 68.75 270 GLY A C 1
ATOM 2052 O O . GLY A 1 270 ? 3.684 -8.628 5.814 1.00 68.75 270 GLY A O 1
ATOM 2053 N N . LYS A 1 271 ? 4.271 -6.682 6.784 1.00 75.94 271 LYS A N 1
ATOM 2054 C CA . LYS A 1 271 ? 5.026 -7.248 7.888 1.00 75.94 271 LYS A CA 1
ATOM 2055 C C . LYS A 1 271 ? 4.454 -6.766 9.223 1.00 75.94 271 LYS A C 1
ATOM 2057 O O . LYS A 1 271 ? 4.140 -5.603 9.451 1.00 75.94 271 LYS A O 1
ATOM 2062 N N . THR A 1 272 ? 4.283 -7.701 10.140 1.00 86.06 272 THR A N 1
ATOM 2063 C CA . THR A 1 272 ? 3.870 -7.431 11.511 1.00 86.06 272 THR A CA 1
ATOM 2064 C C . THR A 1 272 ? 5.122 -7.335 12.379 1.00 86.06 272 THR A C 1
ATOM 2066 O O . THR A 1 272 ? 5.862 -8.317 12.461 1.00 86.06 272 THR A O 1
ATOM 2069 N N . PRO A 1 273 ? 5.382 -6.215 13.077 1.00 86.62 273 PRO A N 1
ATOM 2070 C CA . PRO A 1 273 ? 6.459 -6.173 14.056 1.00 86.62 273 PRO A CA 1
ATOM 2071 C C . PRO A 1 273 ? 6.138 -7.150 15.191 1.00 86.62 273 PRO A C 1
ATOM 2073 O O . PRO A 1 273 ? 5.157 -6.996 15.920 1.00 86.62 273 PRO A O 1
ATOM 2076 N N . ALA A 1 274 ? 6.947 -8.197 15.325 1.00 93.06 274 ALA A N 1
ATOM 2077 C CA . ALA A 1 274 ? 6.703 -9.258 16.283 1.00 93.06 274 ALA A CA 1
ATOM 2078 C C . ALA A 1 274 ? 6.916 -8.730 17.701 1.00 93.06 274 ALA A C 1
ATOM 2080 O O . ALA A 1 274 ? 8.008 -8.285 18.066 1.00 93.06 274 ALA A O 1
ATOM 2081 N N . LYS A 1 275 ? 5.882 -8.834 18.527 1.00 90.25 275 LYS A N 1
ATOM 2082 C CA . LYS A 1 275 ? 5.977 -8.579 19.962 1.00 90.25 275 LYS A CA 1
ATOM 2083 C C . LYS A 1 275 ? 6.438 -9.833 20.694 1.00 90.25 275 LYS A C 1
ATOM 2085 O O . LYS A 1 275 ? 7.315 -9.747 21.549 1.00 90.25 275 LYS A O 1
ATOM 2090 N N . ARG A 1 276 ? 5.894 -10.996 20.322 1.00 93.75 276 ARG A N 1
ATOM 2091 C CA . ARG A 1 276 ? 6.277 -12.294 20.887 1.00 93.75 276 ARG A CA 1
ATOM 2092 C C . ARG A 1 276 ? 6.170 -13.409 19.849 1.00 93.75 276 ARG A C 1
ATOM 2094 O O . ARG A 1 276 ? 5.278 -13.370 19.007 1.00 93.75 276 ARG A O 1
ATOM 2101 N N . ILE A 1 277 ? 7.045 -14.406 19.935 1.00 96.44 277 ILE A N 1
ATOM 2102 C CA . ILE A 1 277 ? 6.936 -15.694 19.239 1.00 96.44 277 ILE A CA 1
ATOM 2103 C C . ILE A 1 277 ? 7.295 -16.802 20.234 1.00 96.44 277 ILE A C 1
ATOM 2105 O O . ILE A 1 277 ? 8.336 -16.728 20.888 1.00 96.44 277 ILE A O 1
ATOM 2109 N N . ARG A 1 278 ? 6.436 -17.815 20.367 1.00 96.75 278 ARG A N 1
ATOM 2110 C CA . ARG A 1 278 ? 6.614 -18.930 21.307 1.00 96.75 278 ARG A CA 1
ATOM 2111 C C . ARG A 1 278 ? 6.446 -20.277 20.609 1.00 96.75 278 ARG A C 1
ATOM 2113 O O . ARG A 1 278 ? 5.442 -20.476 19.928 1.00 96.75 278 ARG A O 1
ATOM 2120 N N . ALA A 1 279 ? 7.387 -21.192 20.831 1.00 95.81 279 ALA A N 1
ATOM 2121 C CA . ALA A 1 279 ? 7.315 -22.573 20.351 1.00 95.81 279 ALA A CA 1
ATOM 2122 C C . ALA A 1 279 ? 6.216 -23.397 21.051 1.00 95.81 279 ALA A C 1
ATOM 2124 O O . ALA A 1 279 ? 5.773 -23.071 22.160 1.00 95.81 279 ALA A O 1
ATOM 2125 N N . ARG A 1 280 ? 5.755 -24.461 20.387 1.00 92.62 280 ARG A N 1
ATOM 2126 C CA . ARG A 1 280 ? 4.674 -25.339 20.855 1.00 92.62 280 ARG A CA 1
ATOM 2127 C C . ARG A 1 280 ? 5.033 -26.812 20.890 1.00 92.62 280 ARG A C 1
ATOM 2129 O O . ARG A 1 280 ? 5.757 -27.280 19.988 1.00 92.62 280 ARG A O 1
#

Secondary structure (DSSP, 8-state):
-EEEEEEEEE--SSTT-EEEEEEEEE---TT-----TTTS-EEEEETTEEEEE-TT-PEEETTEEEEEEEETTEEEEEEETTSEEEEEEEEE--TT--SS-EEEEEEEETTEEEEEEEE--TTSEEE-S-S-PPPPPPPPPP-PPPPPPPPPPPPPPP------PPP---PPP------------------------PPPPP-PPPEEEEEEEEEEEEEETTEEEEEETTEEEEE-TT-EEE-TT--B--GGG--TT-EEEEEESPPSSSEEE-SEEEE-

Radius of gyration: 30.86 Å; chains: 1; bounding box: 99×49×70 Å

Foldseek 3Di:
DKFWQKKFWDDDPPQQFTKIKTKIFDDQDPVDPFFDQQQWWKWKDKQVDIDIQHHRQWDDDPQKTWHADPPPQWGIWIAGRRGIIMTMGTSHDNPPDDPQDWIWIWIDTHPGIDIDTFGAHRRRIGHDPDNDDDPDPDPDPDDDPDDDDDDDDDDDDDDDDDDDDDDDDDDDDDDDDDDDDDDDDDDDDDDDDDDDPDPDPDDQDKDKAKFFFQDWADPDQQATWTAGPQQIETGDPQEQEEEPVRDGGTSVVDDGGFIKIWMAHPDPPSYGHTNYIYTD

pLDDT: mean 76.58, std 16.5, range [40.06, 97.75]

Sequence (280 aa):
MFFIEKARVELDRDLGDQRFEVEGRFVLDGASDGVNVLNEEVTIVFDGFTAVLPPGSFQRDDEEFEFEEDRNGLKEVKIRLDGRFEVEGRDLTLSGITLPQSVFFSLRIGNDVGETEIPFDNDGRFENPNPFPSPSPSPTPEETPTPEPTPSVSPSPSPSPSGSPSPSPSPTPTESPTPEPSPSVSPSPSPSPTGTPSPSPSATPELHVRGPIQQLVVRGAKDGDVTVQNIVFQVSSNTELEDDDGRNVTLDHFKLGEEVDAWGPPAVDGKTPAKRIRAR